Protein AF-A0A522HD52-F1 (afdb_monomer_lite)

Foldseek 3Di:
DVVVVVVVVVVVVVCVVPVCVLVVQVVADQSDLVQLQVLLPDPPDPVLVVVCVAPNCCLVPVQPQDPPQAAPDPVRNVLLVVLVVVLVVLCVVVVVVVVVLVVVCVVPVCNCPPPPPPVVVVVVSVVVNQQSDQHSNSHGNVRSVVSCCCRRVVSSVVSSVVVVVVVCVVVVNDPDPPDPPPDPVVVVVVVVVVVVVVVD

Sequence (200 aa):
MKIWLARLCSLFLLVSWVAPIPVYAQTATGSSLGEIGAAAKRPDDKSREALVAVFGQVVNDPLSGGGAGGGDTLLAAIFQRTNVALMSIAGVIVGWGVFRRVASTAGSGSVFDAQNSSLWMPLRSVWGLASLIPTANGWSIAQLVMLWAASVMGVGTANLTVDAAAAALQNGTPLVMSPVMPQTTALARGVFEADLCMHG

Structure (mmCIF, N/CA/C/O backbone):
data_AF-A0A522HD52-F1
#
_entry.id   AF-A0A522HD52-F1
#
loop_
_atom_site.group_PDB
_atom_site.id
_atom_site.type_symbol
_atom_site.label_atom_id
_atom_site.label_alt_id
_atom_site.label_comp_id
_atom_site.label_asym_id
_atom_site.label_entity_id
_atom_site.label_seq_id
_atom_site.pdbx_PDB_ins_code
_atom_site.Cartn_x
_atom_site.Cartn_y
_atom_site.Cartn_z
_atom_site.occupancy
_atom_site.B_iso_or_equiv
_atom_site.auth_seq_id
_atom_site.auth_comp_id
_atom_site.auth_asym_id
_atom_site.auth_atom_id
_atom_site.pdbx_PDB_model_num
ATOM 1 N N . MET A 1 1 ? 40.640 8.481 9.369 1.00 51.91 1 MET A N 1
ATOM 2 C CA . MET A 1 1 ? 39.997 7.974 10.608 1.00 51.91 1 MET A CA 1
ATOM 3 C C . MET A 1 1 ? 38.652 8.632 10.942 1.00 51.91 1 MET A C 1
ATOM 5 O O . MET A 1 1 ? 37.699 7.903 11.170 1.00 51.91 1 MET A O 1
ATOM 9 N N . LYS A 1 2 ? 38.517 9.969 10.919 1.00 54.78 2 LYS A N 1
ATOM 10 C CA . LYS A 1 2 ? 37.276 10.683 11.313 1.00 54.78 2 LYS A CA 1
ATOM 11 C C . LYS A 1 2 ? 36.008 10.305 10.513 1.00 54.78 2 LYS A C 1
ATOM 13 O O . LYS A 1 2 ? 34.936 10.199 11.090 1.00 54.78 2 LYS A O 1
ATOM 18 N N . ILE A 1 3 ? 36.135 10.029 9.210 1.00 64.50 3 ILE A N 1
ATOM 19 C CA . ILE A 1 3 ? 35.003 9.652 8.333 1.00 64.50 3 ILE A CA 1
ATOM 20 C C . ILE A 1 3 ? 34.476 8.240 8.640 1.00 64.50 3 ILE A C 1
ATOM 22 O O . ILE A 1 3 ? 33.270 8.010 8.603 1.00 64.50 3 ILE A O 1
ATOM 26 N N . TRP A 1 4 ? 35.367 7.306 8.985 1.00 59.84 4 TRP A N 1
ATOM 27 C CA . TRP A 1 4 ? 34.983 5.951 9.391 1.00 59.84 4 TRP A CA 1
ATOM 28 C C . TRP A 1 4 ? 34.251 5.961 10.733 1.00 59.84 4 TRP A C 1
ATOM 30 O O . TRP A 1 4 ? 33.223 5.307 10.865 1.00 59.84 4 TRP A O 1
ATOM 40 N N . LEU A 1 5 ? 34.713 6.782 11.680 1.00 69.88 5 LEU A N 1
ATOM 41 C CA . LEU A 1 5 ? 34.061 6.954 12.978 1.00 69.88 5 LEU A CA 1
ATOM 42 C C . LEU A 1 5 ? 32.655 7.569 12.839 1.00 69.88 5 LEU A C 1
ATOM 44 O O . LEU A 1 5 ? 31.711 7.098 13.464 1.00 69.88 5 LEU A O 1
ATOM 48 N N . ALA A 1 6 ? 32.493 8.574 11.970 1.00 69.19 6 ALA A N 1
ATOM 49 C CA . ALA A 1 6 ? 31.200 9.213 11.715 1.00 69.19 6 ALA A CA 1
ATOM 50 C C . ALA A 1 6 ? 30.198 8.273 11.020 1.00 69.19 6 ALA A C 1
ATOM 52 O O . ALA A 1 6 ? 29.020 8.262 11.370 1.00 69.19 6 ALA A O 1
ATOM 53 N N . ARG A 1 7 ? 30.658 7.445 10.070 1.00 69.06 7 ARG A N 1
ATOM 54 C CA . ARG A 1 7 ? 29.814 6.438 9.405 1.00 69.06 7 ARG A CA 1
ATOM 55 C C . ARG A 1 7 ? 29.388 5.321 10.352 1.00 69.06 7 ARG A C 1
ATOM 57 O O . ARG A 1 7 ? 28.235 4.910 10.299 1.00 69.06 7 ARG A O 1
ATOM 64 N N . LEU A 1 8 ? 30.282 4.883 11.237 1.00 73.56 8 LEU A N 1
ATOM 65 C CA . LEU A 1 8 ? 29.983 3.865 12.243 1.00 73.56 8 LEU A CA 1
ATOM 66 C C . LEU A 1 8 ? 28.999 4.395 13.297 1.00 73.56 8 LEU A C 1
ATOM 68 O O . LEU A 1 8 ? 28.058 3.698 13.653 1.00 73.56 8 LEU A O 1
ATOM 72 N N . CYS A 1 9 ? 29.151 5.658 13.708 1.00 68.38 9 CYS A N 1
ATOM 73 C CA . CYS A 1 9 ? 28.235 6.336 14.627 1.00 68.38 9 CYS A CA 1
ATOM 74 C C . CYS A 1 9 ? 26.849 6.585 13.998 1.00 68.38 9 CYS A C 1
ATOM 76 O O . CYS A 1 9 ? 25.832 6.340 14.636 1.00 68.38 9 CYS A O 1
ATOM 78 N N . SER A 1 10 ? 26.782 6.983 12.721 1.00 70.81 10 SER A N 1
ATOM 79 C CA . SER A 1 10 ? 25.509 7.143 11.998 1.00 70.81 10 SER A CA 1
ATOM 80 C C . SER A 1 10 ? 24.778 5.814 11.785 1.00 70.81 10 SER A C 1
ATOM 82 O O . SER A 1 10 ? 23.552 5.786 11.857 1.00 70.81 10 SER A O 1
ATOM 84 N N . LEU A 1 11 ? 25.509 4.718 11.556 1.00 71.56 11 LEU A N 1
ATOM 85 C CA . LEU A 1 11 ? 24.950 3.364 11.518 1.00 71.56 11 LEU A CA 1
ATOM 86 C C . LEU A 1 11 ? 24.433 2.936 12.892 1.00 71.56 11 LEU A C 1
ATOM 88 O O . LEU A 1 11 ? 23.336 2.397 12.980 1.00 71.56 11 LEU A O 1
ATOM 92 N N . PHE A 1 12 ? 25.175 3.225 13.962 1.00 68.44 12 PHE A N 1
ATOM 93 C CA . PHE A 1 12 ? 24.754 2.911 15.327 1.00 68.44 12 PHE A CA 1
ATOM 94 C C . PHE A 1 12 ? 23.506 3.696 15.746 1.00 68.44 12 PHE A C 1
ATOM 96 O O . PHE A 1 12 ? 22.609 3.123 16.353 1.00 68.44 12 PHE A O 1
ATOM 103 N N . LEU A 1 13 ? 23.407 4.973 15.361 1.00 71.44 13 LEU A N 1
ATOM 104 C CA . LEU A 1 13 ? 22.227 5.808 15.601 1.00 71.44 13 LEU A CA 1
ATOM 105 C C . LEU A 1 13 ? 21.009 5.344 14.791 1.00 71.44 13 LEU A C 1
ATOM 107 O O . LEU A 1 13 ? 19.898 5.346 15.309 1.00 71.44 13 LEU A O 1
ATOM 111 N N . LEU A 1 14 ? 21.198 4.896 13.546 1.00 66.94 14 LEU A N 1
ATOM 112 C CA . LEU A 1 14 ? 20.115 4.305 12.751 1.00 66.94 14 LEU A CA 1
ATOM 113 C C . LEU A 1 14 ? 19.647 2.964 13.333 1.00 66.94 14 LEU A C 1
ATOM 115 O O . LEU A 1 14 ? 18.448 2.721 13.426 1.00 66.94 14 LEU A O 1
ATOM 119 N N . VAL A 1 15 ? 20.571 2.109 13.777 1.00 66.31 15 VAL A N 1
ATOM 120 C CA . VAL A 1 15 ? 20.241 0.821 14.408 1.00 66.31 15 VAL A CA 1
ATOM 121 C C . VAL A 1 15 ? 19.572 1.027 15.771 1.00 66.31 15 VAL A C 1
ATOM 123 O O . VAL A 1 15 ? 18.603 0.333 16.072 1.00 66.31 15 VAL A O 1
ATOM 126 N N . SER A 1 16 ? 20.005 2.014 16.565 1.00 63.34 16 SER A N 1
ATOM 127 C CA . SER A 1 16 ? 19.376 2.332 17.854 1.00 63.34 16 SER A CA 1
ATOM 128 C C . SER A 1 16 ? 18.002 2.988 17.709 1.00 63.34 16 SER A C 1
ATOM 130 O O . SER A 1 16 ? 17.215 2.931 18.646 1.00 63.34 16 SER A O 1
ATOM 132 N N . TRP A 1 17 ? 17.698 3.601 16.560 1.00 56.03 17 TRP A N 1
ATOM 133 C CA . TRP A 1 17 ? 16.361 4.110 16.237 1.00 56.03 17 TRP A CA 1
ATOM 134 C C . TRP A 1 17 ? 15.414 3.027 15.717 1.00 56.03 17 TRP A C 1
ATOM 136 O O . TRP A 1 17 ? 14.218 3.103 15.974 1.00 56.03 17 TRP A O 1
ATOM 146 N N . VAL A 1 18 ? 15.923 2.011 15.011 1.00 59.75 18 VAL A N 1
ATOM 147 C CA . VAL A 1 18 ? 15.089 0.954 14.409 1.00 59.75 18 VAL A CA 1
ATOM 148 C C . VAL A 1 18 ? 14.827 -0.214 15.370 1.00 59.75 18 VAL A C 1
ATOM 150 O O . VAL A 1 18 ? 13.731 -0.771 15.368 1.00 59.75 18 VAL A O 1
ATOM 153 N N . ALA A 1 19 ? 15.784 -0.562 16.235 1.00 58.69 19 ALA A N 1
ATOM 154 C CA . ALA A 1 19 ? 15.651 -1.670 17.185 1.00 58.69 19 ALA A CA 1
ATOM 155 C C . ALA A 1 19 ? 14.534 -1.529 18.249 1.00 58.69 19 ALA A C 1
ATOM 157 O O . ALA A 1 19 ? 13.952 -2.555 18.602 1.00 58.69 19 ALA A O 1
ATOM 158 N N . PRO A 1 20 ? 14.187 -0.332 18.772 1.00 56.59 20 PRO A N 1
ATOM 159 C CA . PRO A 1 20 ? 13.158 -0.218 19.805 1.00 56.59 20 PRO A CA 1
ATOM 160 C C . PRO A 1 20 ? 11.728 -0.077 19.255 1.00 56.59 20 PRO A C 1
ATOM 162 O O . PRO A 1 20 ? 10.777 -0.206 20.022 1.00 56.59 20 PRO A O 1
ATOM 165 N N . ILE A 1 21 ? 11.541 0.135 17.945 1.00 59.00 21 ILE A N 1
ATOM 166 C CA . ILE A 1 21 ? 10.212 0.265 17.317 1.00 59.00 21 ILE A CA 1
ATOM 167 C C . ILE A 1 21 ? 9.283 -0.926 17.637 1.00 59.00 21 ILE A C 1
ATOM 169 O O . ILE A 1 21 ? 8.142 -0.681 18.030 1.00 59.00 21 ILE A O 1
ATOM 173 N N . PRO A 1 22 ? 9.717 -2.202 17.541 1.00 57.16 22 PRO A N 1
ATOM 174 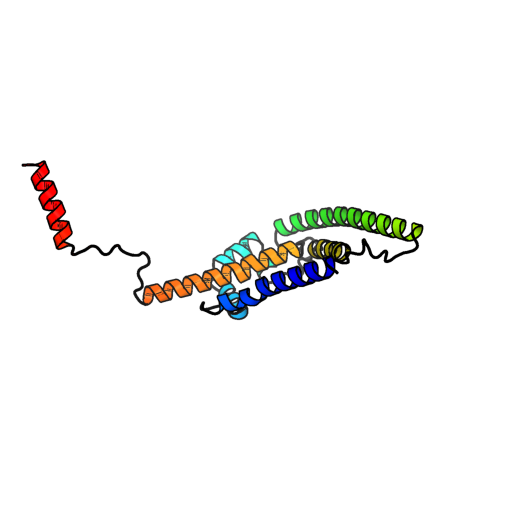C CA . PRO A 1 22 ? 8.842 -3.326 17.876 1.00 57.16 22 PRO A CA 1
ATOM 175 C C . PRO A 1 22 ? 8.597 -3.495 19.384 1.00 57.16 22 PRO A C 1
ATOM 177 O O . PRO A 1 22 ? 7.586 -4.078 19.759 1.00 57.16 22 PRO A O 1
ATOM 180 N N . VAL A 1 23 ? 9.479 -2.991 20.255 1.00 55.44 23 VAL A N 1
ATOM 181 C CA . VAL A 1 23 ? 9.364 -3.161 21.718 1.00 55.44 23 VAL A CA 1
ATOM 182 C C . VAL A 1 23 ? 8.298 -2.232 22.308 1.00 55.44 23 VAL A C 1
ATOM 184 O O . VAL A 1 23 ? 7.558 -2.636 23.201 1.00 55.44 23 VAL A O 1
ATOM 187 N N . TYR A 1 24 ? 8.134 -1.020 21.770 1.00 55.62 24 TYR A N 1
ATOM 188 C CA . TYR A 1 24 ? 7.062 -0.110 22.199 1.00 55.62 24 TYR A CA 1
ATOM 189 C C . TYR A 1 24 ? 5.658 -0.531 21.722 1.00 55.62 24 TYR A C 1
ATOM 191 O O . TYR A 1 24 ? 4.669 -0.033 22.252 1.00 55.62 24 TYR A O 1
ATOM 199 N N . ALA A 1 25 ? 5.551 -1.447 20.753 1.00 54.78 25 ALA A N 1
ATOM 200 C CA . ALA A 1 25 ? 4.272 -1.920 20.213 1.00 54.78 25 ALA A CA 1
ATOM 201 C C . ALA A 1 25 ? 3.652 -3.095 21.000 1.00 54.78 25 ALA A C 1
ATOM 203 O O . ALA A 1 25 ? 2.481 -3.416 20.806 1.00 54.78 25 ALA A O 1
ATOM 204 N N . GLN A 1 26 ? 4.414 -3.749 21.884 1.00 53.91 26 GLN A N 1
ATOM 205 C CA . GLN A 1 26 ? 4.021 -5.010 22.537 1.00 53.91 26 GLN A CA 1
ATOM 206 C C . GLN A 1 26 ? 2.980 -4.863 23.656 1.00 53.91 26 GLN A C 1
ATOM 208 O O . GLN A 1 26 ? 2.481 -5.867 24.158 1.00 53.91 26 GLN A O 1
ATOM 213 N N . THR A 1 27 ? 2.631 -3.641 24.057 1.00 52.56 27 THR A N 1
ATOM 214 C CA . THR A 1 27 ? 1.643 -3.396 25.120 1.00 52.56 27 THR A CA 1
ATOM 215 C C . THR A 1 27 ? 0.206 -3.263 24.611 1.00 52.56 27 THR A C 1
ATOM 217 O O . THR A 1 27 ? -0.712 -3.225 25.428 1.00 52.56 27 THR A O 1
ATOM 220 N N . ALA A 1 28 ? -0.016 -3.228 23.292 1.00 56.34 28 ALA A N 1
ATOM 221 C CA . ALA A 1 28 ? -1.349 -3.162 22.697 1.00 56.34 28 ALA A CA 1
ATOM 222 C C . ALA A 1 28 ? -1.833 -4.549 22.235 1.00 56.34 28 ALA A C 1
ATOM 224 O O . ALA A 1 28 ? -1.102 -5.305 21.590 1.00 56.34 28 ALA A O 1
ATOM 225 N N . THR A 1 29 ? -3.084 -4.882 22.557 1.00 54.12 29 THR A N 1
ATOM 226 C CA . THR A 1 29 ? -3.792 -6.063 22.043 1.00 54.12 29 THR A CA 1
ATOM 227 C C . THR A 1 29 ? -3.851 -5.993 20.508 1.00 54.12 29 THR A C 1
ATOM 229 O O . THR A 1 29 ? -4.241 -4.961 19.967 1.00 54.12 29 THR A O 1
ATOM 232 N N . GLY A 1 30 ? -3.454 -7.060 19.801 1.00 56.69 30 GLY A N 1
ATOM 233 C CA . GLY A 1 30 ? -3.412 -7.083 18.328 1.00 56.69 30 GLY A CA 1
ATOM 234 C C . GLY A 1 30 ? -2.093 -6.605 17.698 1.00 56.69 30 GLY A C 1
ATOM 235 O O . GLY A 1 30 ? -2.091 -6.011 16.623 1.00 56.69 30 GLY A O 1
ATOM 236 N N . SER A 1 31 ? -0.959 -6.837 18.364 1.00 63.56 31 SER A N 1
ATOM 237 C CA . SER A 1 31 ? 0.371 -6.382 17.926 1.00 63.56 31 SER A CA 1
ATOM 238 C C . SER A 1 31 ? 1.079 -7.324 16.941 1.00 63.56 31 SER A C 1
ATOM 240 O O . SER A 1 31 ? 2.141 -6.977 16.417 1.00 63.56 31 SER A O 1
ATOM 242 N N . SER A 1 32 ? 0.515 -8.502 16.644 1.00 73.94 32 SER A N 1
ATOM 243 C CA . SER A 1 32 ? 1.088 -9.410 15.648 1.00 73.94 32 SER A CA 1
ATOM 244 C C . SER A 1 32 ? 0.560 -9.121 14.236 1.00 73.94 32 SER A C 1
ATOM 246 O O . SER A 1 32 ? -0.627 -8.884 14.017 1.00 73.94 32 SER A O 1
ATOM 248 N N . LEU A 1 33 ? 1.445 -9.197 13.234 1.00 74.31 33 LEU A N 1
ATOM 249 C CA . LEU A 1 33 ? 1.080 -9.030 11.816 1.00 74.31 33 LEU A CA 1
ATOM 250 C C . LEU A 1 33 ? -0.026 -10.008 11.371 1.00 74.31 33 LEU A C 1
ATOM 252 O O . LEU A 1 33 ? -0.821 -9.682 10.491 1.00 74.31 33 LEU A O 1
ATOM 256 N N . GLY A 1 34 ? -0.082 -11.195 11.985 1.00 80.38 34 GLY A N 1
ATOM 257 C CA . GLY A 1 34 ? -1.108 -12.203 11.717 1.00 80.38 34 GLY A CA 1
ATOM 258 C C . GLY A 1 34 ? -2.489 -11.804 12.236 1.00 80.38 34 GLY A C 1
ATOM 259 O O . GLY A 1 34 ? -3.470 -11.947 11.510 1.00 80.38 34 GLY A O 1
ATOM 260 N N . GLU A 1 35 ? -2.572 -11.250 13.446 1.00 81.38 35 GLU A N 1
ATOM 261 C CA . GLU A 1 35 ? -3.832 -10.763 14.024 1.00 81.38 35 GLU A CA 1
ATOM 262 C C . GLU A 1 35 ? -4.354 -9.532 13.287 1.00 81.38 35 GLU A C 1
ATOM 264 O O . GLU A 1 35 ? -5.541 -9.476 12.982 1.00 81.38 35 GLU A O 1
ATOM 269 N N . ILE A 1 36 ? -3.473 -8.590 12.929 1.00 81.81 36 ILE A N 1
ATOM 270 C CA . ILE A 1 36 ? -3.834 -7.415 12.119 1.00 81.81 36 ILE A CA 1
ATOM 271 C C . ILE A 1 36 ? -4.394 -7.871 10.768 1.00 81.81 36 ILE A C 1
ATOM 273 O O . ILE A 1 36 ? -5.458 -7.425 10.341 1.00 81.81 36 ILE A O 1
ATOM 277 N N . GLY A 1 37 ? -3.710 -8.810 10.107 1.00 83.94 37 GLY A N 1
ATOM 278 C CA . GLY A 1 37 ? -4.156 -9.348 8.826 1.00 83.94 37 GLY A CA 1
ATOM 279 C C . GLY A 1 37 ? -5.476 -10.117 8.909 1.00 83.94 37 GLY A C 1
ATOM 280 O O . GLY A 1 37 ? -6.293 -10.019 7.994 1.00 83.94 37 GLY A O 1
ATOM 281 N N . ALA A 1 38 ? -5.706 -10.854 9.997 1.00 84.12 38 ALA A N 1
ATOM 282 C CA . ALA A 1 38 ? -6.964 -11.553 10.240 1.00 84.12 38 ALA A CA 1
ATOM 283 C C . ALA A 1 38 ? -8.107 -10.575 10.553 1.00 84.12 38 ALA A C 1
ATOM 285 O O . ALA A 1 38 ? -9.203 -10.721 10.014 1.00 84.12 38 ALA A O 1
ATOM 286 N N . ALA A 1 39 ? -7.841 -9.548 11.363 1.00 83.81 39 ALA A N 1
ATOM 287 C CA . ALA A 1 39 ? -8.800 -8.502 11.698 1.00 83.81 39 ALA A CA 1
ATOM 288 C C . ALA A 1 39 ? -9.207 -7.668 10.481 1.00 83.81 39 ALA A C 1
ATOM 290 O O . ALA A 1 39 ? -10.340 -7.209 10.432 1.00 83.81 39 ALA A O 1
ATOM 291 N N . ALA A 1 40 ? -8.315 -7.503 9.499 1.00 83.44 40 ALA A N 1
ATOM 292 C CA . ALA A 1 40 ? -8.611 -6.811 8.247 1.00 83.44 40 ALA A CA 1
ATOM 293 C C . ALA A 1 40 ? -9.466 -7.631 7.269 1.00 83.44 40 ALA A C 1
ATOM 295 O O . ALA A 1 40 ? -10.033 -7.067 6.340 1.00 83.44 40 ALA A O 1
ATOM 296 N N . LYS A 1 41 ? -9.493 -8.965 7.392 1.00 83.69 41 LYS A N 1
ATOM 297 C CA . LYS A 1 41 ? -10.147 -9.877 6.436 1.00 83.69 41 LYS A CA 1
ATOM 298 C C . LYS A 1 41 ? -11.447 -10.471 6.983 1.00 83.69 41 LYS A C 1
ATOM 300 O O . LYS A 1 41 ? -11.834 -11.560 6.554 1.00 83.69 41 LYS A O 1
ATOM 305 N N . ARG A 1 42 ? -12.124 -9.805 7.924 1.00 84.75 42 ARG A N 1
ATOM 306 C CA . ARG A 1 42 ? -13.388 -10.331 8.453 1.00 84.75 42 ARG A CA 1
ATOM 307 C C . ARG A 1 42 ? -14.459 -10.259 7.353 1.00 84.75 42 ARG A C 1
ATOM 309 O O . ARG A 1 42 ? -14.472 -9.306 6.574 1.00 84.75 42 ARG A O 1
ATOM 316 N N . PRO A 1 43 ? -15.342 -11.265 7.243 1.00 79.88 43 PRO A N 1
ATOM 317 C CA . PRO A 1 43 ? -16.309 -11.352 6.145 1.00 79.88 43 PRO A CA 1
ATOM 318 C C . PRO A 1 43 ? -17.315 -10.190 6.120 1.00 79.88 43 PRO A C 1
ATOM 320 O O . PRO A 1 43 ? -17.803 -9.842 5.049 1.00 79.88 43 PRO A O 1
ATOM 323 N N . ASP A 1 44 ? -17.564 -9.551 7.265 1.00 83.69 44 ASP A N 1
ATOM 324 C CA . ASP A 1 44 ? -18.519 -8.446 7.405 1.00 83.69 44 ASP A CA 1
ATOM 325 C C . ASP A 1 44 ? -17.864 -7.047 7.348 1.00 83.69 44 ASP A C 1
ATOM 327 O O . ASP A 1 44 ? -18.525 -6.035 7.601 1.00 83.69 44 ASP A O 1
ATOM 331 N N . ASP A 1 45 ? -16.571 -6.955 7.005 1.00 84.50 45 ASP A N 1
ATOM 332 C CA . ASP A 1 45 ? -15.843 -5.681 6.958 1.00 84.50 45 ASP A CA 1
ATOM 333 C C . ASP A 1 45 ? -16.290 -4.787 5.792 1.00 84.50 45 ASP A C 1
ATOM 335 O O . ASP A 1 45 ? -15.799 -4.880 4.660 1.00 84.50 45 ASP A O 1
ATOM 339 N N . LYS A 1 46 ? -17.164 -3.820 6.095 1.00 87.75 46 LYS A N 1
ATOM 340 C CA . LYS A 1 46 ? -17.641 -2.809 5.133 1.00 87.75 46 LYS A CA 1
ATOM 341 C C . LYS A 1 46 ? -16.524 -1.953 4.548 1.00 87.75 46 LYS A C 1
ATOM 343 O O . LYS A 1 46 ? -16.573 -1.596 3.373 1.00 87.75 46 LYS A O 1
ATOM 348 N N . SER A 1 47 ? -15.480 -1.687 5.330 1.00 87.12 47 SER A N 1
ATOM 349 C CA . SER A 1 47 ? -14.277 -0.993 4.862 1.00 87.12 47 SER A CA 1
ATOM 350 C C . SER A 1 47 ? -13.598 -1.748 3.715 1.00 87.12 47 SER A C 1
ATOM 352 O O . SER A 1 47 ? -13.120 -1.135 2.763 1.00 87.12 47 SER A O 1
ATOM 354 N N . ARG A 1 48 ? -13.589 -3.086 3.763 1.00 83.50 48 ARG A N 1
ATOM 355 C CA . ARG A 1 48 ? -12.971 -3.928 2.733 1.00 83.50 48 ARG A CA 1
ATOM 356 C C . ARG A 1 48 ? -13.873 -4.096 1.516 1.00 83.50 48 ARG A C 1
ATOM 358 O O . ARG A 1 48 ? -13.376 -4.052 0.395 1.00 83.50 48 ARG A O 1
ATOM 365 N N . GLU A 1 49 ? -15.183 -4.196 1.727 1.00 87.25 49 GLU A N 1
ATOM 366 C CA . GLU A 1 49 ? -16.188 -4.175 0.656 1.00 87.25 49 GLU A CA 1
ATOM 367 C C . GLU A 1 49 ? -16.105 -2.874 -0.165 1.00 87.25 49 GLU A C 1
ATOM 369 O O . GLU A 1 49 ? -16.035 -2.917 -1.394 1.00 87.25 49 GLU A O 1
ATOM 374 N N . ALA A 1 50 ? -15.994 -1.720 0.502 1.00 87.19 50 ALA A N 1
ATOM 375 C CA . ALA A 1 50 ? -15.823 -0.427 -0.158 1.00 87.19 50 ALA A CA 1
ATOM 376 C C . ALA A 1 50 ? -14.513 -0.343 -0.965 1.00 87.19 50 ALA A C 1
ATOM 378 O O . ALA A 1 50 ? -14.500 0.176 -2.082 1.00 87.19 50 ALA A O 1
ATOM 379 N N . LEU A 1 51 ? -13.411 -0.889 -0.438 1.00 85.44 51 LEU A N 1
ATOM 380 C CA . LEU A 1 51 ? -12.137 -0.938 -1.160 1.00 85.44 51 LEU A CA 1
ATOM 381 C C . LEU A 1 51 ? -12.212 -1.833 -2.402 1.00 85.44 51 LEU A C 1
ATOM 383 O O . LEU A 1 51 ? -11.676 -1.459 -3.444 1.00 85.44 51 LEU A O 1
ATOM 387 N N . VAL A 1 52 ? -12.902 -2.973 -2.326 1.00 85.12 52 VAL A N 1
ATOM 388 C CA . VAL A 1 52 ? -13.135 -3.848 -3.487 1.00 85.12 52 VAL A CA 1
ATOM 389 C C . VAL A 1 52 ? -14.036 -3.163 -4.519 1.00 85.12 52 VAL A C 1
ATOM 391 O O . VAL A 1 52 ? -13.782 -3.294 -5.713 1.00 85.12 52 VAL A O 1
ATOM 394 N N . ALA A 1 53 ? -15.027 -2.375 -4.094 1.00 84.25 53 ALA A N 1
ATOM 395 C CA . ALA A 1 53 ? -15.888 -1.624 -5.009 1.00 84.25 53 ALA A CA 1
ATOM 396 C C . ALA A 1 53 ? -15.122 -0.559 -5.819 1.00 84.25 53 ALA A C 1
ATOM 398 O O . ALA A 1 53 ? -15.421 -0.344 -6.992 1.00 84.25 53 ALA A O 1
ATOM 399 N N . VAL A 1 54 ? -14.126 0.099 -5.214 1.00 84.69 54 VAL A N 1
ATOM 400 C CA . VAL A 1 54 ? -13.345 1.162 -5.873 1.00 84.69 54 VAL A CA 1
ATOM 401 C C . VAL A 1 54 ? -12.157 0.607 -6.661 1.00 84.69 54 VAL A C 1
ATOM 403 O O . VAL A 1 54 ? -11.904 1.034 -7.788 1.00 84.69 54 VAL A O 1
ATOM 406 N N . PHE A 1 55 ? -11.406 -0.327 -6.076 1.00 83.31 55 PHE A N 1
ATOM 407 C CA . PHE A 1 55 ? -10.131 -0.796 -6.628 1.00 83.31 55 PHE A CA 1
ATOM 408 C C . PHE A 1 55 ? -10.228 -2.148 -7.346 1.00 83.31 55 PHE A C 1
ATOM 410 O O . PHE A 1 55 ? -9.350 -2.470 -8.148 1.00 83.31 55 PHE A O 1
ATOM 417 N N . GLY A 1 56 ? -11.310 -2.902 -7.141 1.00 80.75 56 GLY A N 1
ATOM 418 C CA . GLY A 1 56 ? -11.536 -4.219 -7.738 1.00 80.75 56 GLY A CA 1
ATOM 419 C C . GLY A 1 56 ? -10.871 -5.359 -6.966 1.00 80.75 56 GLY A C 1
ATOM 420 O O . GLY A 1 56 ? -10.454 -5.207 -5.814 1.00 80.75 56 GLY A O 1
ATOM 421 N N . GLN A 1 57 ? -10.736 -6.521 -7.614 1.00 80.06 57 GLN A N 1
ATOM 422 C CA . GLN A 1 57 ? -10.209 -7.737 -6.977 1.00 80.06 57 GLN A CA 1
ATOM 423 C C . GLN A 1 57 ? -8.726 -7.669 -6.605 1.00 80.06 57 GLN A C 1
ATOM 425 O O . GLN A 1 57 ? -8.254 -8.503 -5.838 1.00 80.06 57 GLN A O 1
ATOM 430 N N . VAL A 1 58 ? -8.001 -6.634 -7.037 1.00 78.88 58 VAL A N 1
ATOM 431 C CA . VAL A 1 58 ? -6.602 -6.387 -6.649 1.00 78.88 58 VAL A CA 1
ATOM 432 C C . VAL A 1 58 ? -6.408 -6.281 -5.122 1.00 78.88 58 VAL A C 1
ATOM 434 O O . VAL A 1 58 ? -5.316 -6.532 -4.618 1.00 78.88 58 VAL A O 1
ATOM 437 N N . VAL A 1 59 ? -7.472 -5.958 -4.372 1.00 75.62 59 VAL A N 1
ATOM 438 C CA . VAL A 1 59 ? -7.490 -5.915 -2.895 1.00 75.62 59 VAL A CA 1
ATOM 439 C C . VAL A 1 59 ? -7.513 -7.317 -2.263 1.00 75.62 59 VAL A C 1
ATOM 441 O O . VAL A 1 59 ? -7.055 -7.505 -1.132 1.00 75.62 59 VAL A O 1
ATOM 444 N N . ASN A 1 60 ? -8.061 -8.310 -2.965 1.00 77.56 60 ASN A N 1
ATOM 445 C CA . ASN A 1 60 ? -8.105 -9.703 -2.520 1.00 77.56 60 ASN A CA 1
ATOM 446 C C . ASN A 1 60 ? -6.904 -10.483 -3.045 1.00 77.56 60 ASN A C 1
ATOM 448 O O . ASN A 1 60 ? -6.191 -11.099 -2.254 1.00 77.56 60 ASN A O 1
ATOM 452 N N . ASP A 1 61 ? -6.650 -10.372 -4.348 1.00 77.44 61 ASP A N 1
ATOM 453 C CA . ASP A 1 61 ? -5.639 -11.141 -5.058 1.00 77.44 61 ASP A CA 1
ATOM 454 C C . ASP A 1 61 ? -4.763 -10.218 -5.918 1.00 77.44 61 ASP A C 1
ATOM 456 O O . ASP A 1 61 ? -4.994 -10.066 -7.123 1.00 77.44 61 ASP A O 1
ATOM 460 N N . PRO A 1 62 ? -3.712 -9.617 -5.329 1.00 68.50 62 PRO A N 1
ATOM 461 C CA . PRO A 1 62 ? -2.894 -8.595 -5.988 1.00 68.50 62 PRO A CA 1
ATOM 462 C C . PRO A 1 62 ? -2.109 -9.109 -7.208 1.00 68.50 62 PRO A C 1
ATOM 464 O O . PRO A 1 62 ? -1.687 -8.308 -8.043 1.00 68.50 62 PRO A O 1
ATOM 467 N N . LEU A 1 63 ? -1.919 -10.430 -7.329 1.00 67.56 63 LEU A N 1
ATOM 468 C CA . LEU A 1 63 ? -1.235 -11.089 -8.451 1.00 67.56 63 LEU A CA 1
ATOM 469 C C . LEU A 1 63 ? -2.150 -11.970 -9.315 1.00 67.56 63 LEU A C 1
ATOM 471 O O . LEU A 1 63 ? -1.650 -12.583 -10.259 1.00 67.56 63 LEU A O 1
ATOM 475 N N . SER A 1 64 ? -3.456 -12.057 -9.027 1.00 65.88 64 SER A N 1
ATOM 476 C CA . SER A 1 64 ? -4.373 -12.757 -9.938 1.00 65.88 64 SER A CA 1
ATOM 477 C C . SER A 1 64 ? -4.316 -12.051 -11.288 1.00 65.88 64 SER A C 1
ATOM 479 O O . SER A 1 64 ? -4.489 -10.846 -11.341 1.00 65.88 64 SER A O 1
ATOM 481 N N . GLY A 1 65 ? -3.923 -12.736 -12.359 1.00 56.56 65 GLY A N 1
ATOM 482 C CA . GLY A 1 65 ? -3.667 -12.070 -13.633 1.00 56.56 65 GLY A CA 1
ATOM 483 C C . GLY A 1 65 ? -4.960 -11.537 -14.239 1.00 56.56 65 GLY A C 1
ATOM 484 O O . GLY A 1 65 ? -5.722 -12.313 -14.810 1.00 56.56 65 GLY A O 1
ATOM 485 N N . GLY A 1 66 ? -5.188 -10.225 -14.167 1.00 54.62 66 GLY A N 1
ATOM 486 C CA . GLY A 1 66 ? -6.127 -9.554 -15.055 1.00 54.62 66 GLY A CA 1
ATOM 487 C C . GLY A 1 66 ? -5.720 -9.843 -16.499 1.00 54.62 66 GLY A C 1
ATOM 488 O O . GLY A 1 66 ? -4.539 -9.764 -16.842 1.00 54.62 66 GLY A O 1
ATOM 489 N N . GLY A 1 67 ? -6.679 -10.247 -17.334 1.00 54.19 67 GLY A N 1
ATOM 490 C CA . GLY A 1 67 ? -6.424 -10.576 -18.737 1.00 54.19 67 GLY A CA 1
ATOM 491 C C . GLY A 1 67 ? -5.654 -9.475 -19.479 1.00 54.19 67 GLY A C 1
ATOM 492 O O . GLY A 1 67 ? -5.570 -8.331 -19.027 1.00 54.19 67 GLY A O 1
ATOM 493 N N . ALA A 1 68 ? -5.089 -9.829 -20.637 1.00 44.56 68 ALA A N 1
ATOM 494 C CA . ALA A 1 68 ? -4.323 -8.927 -21.497 1.00 44.56 68 ALA A CA 1
ATOM 495 C C . ALA A 1 68 ? -5.106 -7.626 -21.787 1.00 44.56 68 ALA A C 1
ATOM 497 O O . ALA A 1 68 ? -5.947 -7.588 -22.681 1.00 44.56 68 ALA A O 1
ATOM 498 N N . GLY A 1 69 ? -4.861 -6.570 -21.004 1.00 51.72 69 GLY A N 1
ATOM 499 C CA . GLY A 1 69 ? -5.676 -5.351 -21.054 1.00 51.72 69 GLY A CA 1
ATOM 500 C C . GLY A 1 69 ? -5.716 -4.506 -19.777 1.00 51.72 69 GLY A C 1
ATOM 501 O O . GLY A 1 69 ? -6.039 -3.326 -19.880 1.00 51.72 69 GLY A O 1
ATOM 502 N N . GLY A 1 70 ? -5.329 -5.053 -18.621 1.00 53.88 70 GLY A N 1
ATOM 503 C CA . GLY A 1 70 ? -5.186 -4.274 -17.389 1.00 53.88 70 GLY A CA 1
ATOM 504 C C . GLY A 1 70 ? -6.434 -4.269 -16.522 1.00 53.88 70 GLY A C 1
ATOM 505 O O . GLY A 1 70 ? -7.213 -3.327 -16.576 1.00 53.88 70 GLY A O 1
ATOM 506 N N . GLY A 1 71 ? -6.533 -5.300 -15.680 1.00 60.97 71 GLY A N 1
ATOM 507 C CA . GLY A 1 71 ? -7.336 -5.351 -14.455 1.00 60.97 71 GLY A CA 1
ATOM 508 C C . GLY A 1 71 ? -8.861 -5.245 -14.592 1.00 60.97 71 GLY A C 1
ATOM 509 O O . GLY A 1 71 ? -9.411 -4.792 -15.588 1.00 60.97 71 GLY A O 1
ATOM 510 N N . ASP A 1 72 ? -9.557 -5.633 -13.524 1.00 66.56 72 ASP A N 1
ATOM 511 C CA . ASP A 1 72 ? -11.027 -5.634 -13.436 1.00 66.56 72 ASP A CA 1
ATOM 512 C C . ASP A 1 72 ? -11.660 -4.225 -13.396 1.00 66.56 72 ASP A C 1
ATOM 514 O O . ASP A 1 72 ? -12.882 -4.092 -13.341 1.00 66.56 72 ASP A O 1
ATOM 518 N N . THR A 1 73 ? -10.854 -3.153 -13.384 1.00 77.50 73 THR A N 1
ATOM 519 C CA . THR A 1 73 ? -11.320 -1.769 -13.202 1.00 77.50 73 THR A CA 1
ATOM 520 C C . THR A 1 73 ? -10.707 -0.797 -14.211 1.00 77.50 73 THR A C 1
ATOM 522 O O . THR A 1 73 ? -9.556 -0.929 -14.623 1.00 77.50 73 THR A O 1
ATOM 525 N N . LEU A 1 74 ? -11.449 0.264 -14.558 1.00 82.19 74 LEU A N 1
ATOM 526 C CA . LEU A 1 74 ? -10.953 1.362 -15.407 1.00 82.19 74 LEU A CA 1
ATOM 527 C C . LEU A 1 74 ? -9.679 2.010 -14.838 1.00 82.19 74 LEU A C 1
ATOM 529 O O . LEU A 1 74 ? -8.791 2.425 -15.583 1.00 82.19 74 LEU A O 1
ATOM 533 N N . LEU A 1 75 ? -9.582 2.082 -13.510 1.00 82.88 75 LEU A N 1
ATOM 534 C CA . LEU A 1 75 ? -8.426 2.639 -12.821 1.00 82.88 75 LEU A CA 1
ATOM 535 C C . LEU A 1 75 ? -7.157 1.816 -13.092 1.00 82.88 75 LEU A C 1
ATOM 537 O O . LEU A 1 75 ? -6.100 2.391 -13.350 1.00 82.88 75 LEU A O 1
ATOM 541 N N . ALA A 1 76 ? -7.275 0.485 -13.111 1.00 79.88 76 ALA A N 1
ATOM 542 C CA . ALA A 1 76 ? -6.177 -0.414 -13.450 1.00 79.88 76 ALA A CA 1
ATOM 543 C C . ALA A 1 76 ? -5.680 -0.191 -14.890 1.00 79.88 76 ALA A C 1
ATOM 545 O O . ALA A 1 76 ? -4.473 -0.095 -15.121 1.00 79.88 76 ALA A O 1
ATOM 546 N N . ALA A 1 77 ? -6.599 -0.005 -15.843 1.00 81.06 77 ALA A N 1
ATOM 547 C CA . ALA A 1 77 ? -6.262 0.275 -17.238 1.00 81.06 77 ALA A CA 1
ATOM 548 C C . ALA A 1 77 ? -5.528 1.620 -17.418 1.00 81.06 77 ALA A C 1
ATOM 550 O O . ALA A 1 77 ? -4.574 1.719 -18.197 1.00 81.06 77 ALA A O 1
ATOM 551 N N . ILE A 1 78 ? -5.934 2.663 -16.682 1.00 84.88 78 ILE A N 1
ATOM 552 C CA . ILE A 1 78 ? -5.252 3.968 -16.702 1.00 84.88 78 ILE A CA 1
ATOM 553 C C . ILE A 1 78 ? -3.862 3.849 -16.071 1.00 84.88 78 ILE A C 1
ATOM 555 O O . ILE A 1 78 ? -2.880 4.297 -16.670 1.00 84.88 78 ILE A O 1
ATOM 559 N N . PHE A 1 79 ? -3.748 3.199 -14.908 1.00 85.69 79 PHE A N 1
ATOM 560 C CA . PHE A 1 79 ? -2.454 2.986 -14.266 1.00 85.69 79 PHE A CA 1
ATOM 561 C C . PHE A 1 79 ? -1.506 2.165 -15.124 1.00 85.69 79 PHE A C 1
ATOM 563 O O . PHE A 1 79 ? -0.331 2.513 -15.190 1.00 85.69 79 PHE A O 1
ATOM 570 N N . GLN A 1 80 ? -1.993 1.175 -15.871 1.00 83.50 80 GLN A N 1
ATOM 571 C CA . GLN A 1 80 ? -1.149 0.431 -16.799 1.00 83.50 80 GLN A CA 1
ATOM 572 C C . GLN A 1 80 ? -0.491 1.360 -17.822 1.00 83.50 80 GLN A C 1
ATOM 574 O O . GLN A 1 80 ? 0.723 1.297 -18.027 1.00 83.50 80 GLN A O 1
ATOM 579 N N . ARG A 1 81 ? -1.268 2.251 -18.450 1.00 86.75 81 ARG A N 1
ATOM 580 C CA . ARG A 1 81 ? -0.728 3.182 -19.452 1.00 86.75 81 ARG A CA 1
ATOM 581 C C . ARG A 1 81 ? 0.266 4.160 -18.838 1.00 86.75 81 ARG A C 1
ATOM 583 O O . ARG A 1 81 ? 1.337 4.375 -19.405 1.00 86.75 81 ARG A O 1
ATOM 590 N N . THR A 1 82 ? -0.051 4.711 -17.670 1.00 85.31 82 THR A N 1
ATOM 591 C CA . THR A 1 82 ? 0.838 5.646 -16.974 1.00 85.31 82 THR A CA 1
ATOM 592 C C . THR A 1 82 ? 2.124 4.966 -16.500 1.00 85.31 82 THR A C 1
ATOM 59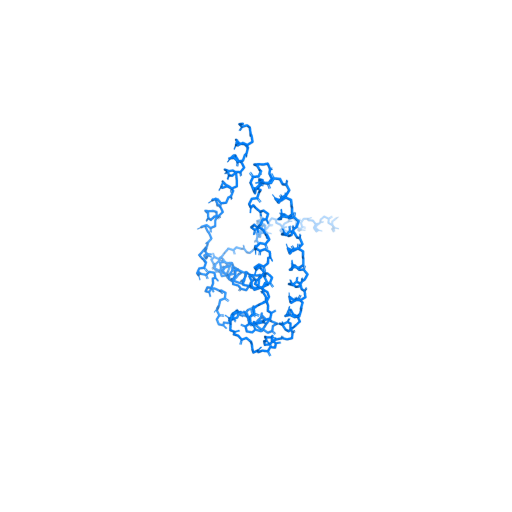4 O O . THR A 1 82 ? 3.203 5.521 -16.679 1.00 85.31 82 THR A O 1
ATOM 597 N N . ASN A 1 83 ? 2.048 3.746 -15.969 1.00 87.56 83 ASN A N 1
ATOM 598 C CA . ASN A 1 83 ? 3.209 2.990 -15.496 1.00 87.56 83 ASN A CA 1
ATOM 599 C C . ASN A 1 83 ? 4.147 2.620 -16.652 1.00 87.56 83 ASN A C 1
ATOM 601 O O . ASN A 1 83 ? 5.359 2.774 -16.528 1.00 87.56 83 ASN A O 1
ATOM 605 N N . VAL A 1 84 ? 3.606 2.223 -17.810 1.00 86.38 84 VAL A N 1
ATOM 606 C CA . VAL A 1 84 ? 4.408 1.969 -19.019 1.00 86.38 84 VAL A CA 1
ATOM 607 C C . VAL A 1 84 ? 5.097 3.247 -19.517 1.00 86.38 84 VAL A C 1
ATOM 609 O O . VAL A 1 84 ? 6.280 3.210 -19.856 1.00 86.38 84 VAL A O 1
ATOM 612 N N . ALA A 1 85 ? 4.401 4.389 -19.515 1.00 89.00 85 ALA A N 1
ATOM 613 C CA . ALA A 1 85 ? 4.993 5.676 -19.885 1.00 89.00 85 ALA A CA 1
ATOM 614 C C . ALA A 1 85 ? 6.096 6.120 -18.907 1.00 89.00 85 ALA A C 1
ATOM 616 O O . ALA A 1 85 ? 7.137 6.625 -19.317 1.00 89.00 85 ALA A O 1
ATOM 617 N N . LEU A 1 86 ? 5.907 5.899 -17.607 1.00 88.56 86 LEU A N 1
ATOM 618 C CA . LEU A 1 86 ? 6.928 6.192 -16.604 1.00 88.56 86 LEU A CA 1
ATOM 619 C C . LEU A 1 86 ? 8.139 5.260 -16.730 1.00 88.56 86 LEU A C 1
ATOM 621 O O . LEU A 1 86 ? 9.275 5.711 -16.587 1.00 88.56 86 LEU A O 1
ATOM 625 N N . MET A 1 87 ? 7.916 3.983 -17.046 1.00 88.94 87 MET A N 1
ATOM 626 C CA . MET A 1 87 ? 8.985 3.007 -17.245 1.00 88.94 87 MET A CA 1
ATOM 627 C C . MET A 1 87 ? 9.878 3.373 -18.435 1.00 88.94 87 MET A C 1
ATOM 629 O O . MET A 1 87 ? 11.099 3.238 -18.347 1.00 88.94 87 MET A O 1
ATOM 633 N N . SER A 1 88 ? 9.303 3.879 -19.531 1.00 89.75 88 SER A N 1
ATOM 634 C CA . SER A 1 88 ? 10.092 4.310 -20.690 1.00 89.75 88 SER A CA 1
ATOM 635 C C . SER A 1 88 ? 10.988 5.507 -20.351 1.00 89.75 88 SER A C 1
ATOM 637 O O . SER A 1 88 ? 12.182 5.484 -20.651 1.00 89.75 88 SER A O 1
ATOM 639 N N . ILE A 1 89 ? 10.461 6.506 -19.636 1.00 91.25 89 ILE A N 1
ATOM 640 C CA . ILE A 1 89 ? 11.232 7.671 -19.172 1.00 91.25 89 ILE A CA 1
ATOM 641 C C . ILE A 1 89 ? 12.334 7.239 -18.194 1.00 91.25 89 ILE A C 1
ATOM 643 O O . ILE A 1 89 ? 13.491 7.646 -18.333 1.00 91.25 89 ILE A O 1
ATOM 647 N N . ALA A 1 90 ? 12.003 6.384 -17.223 1.00 88.31 90 ALA A N 1
ATOM 648 C CA . ALA A 1 90 ? 12.963 5.875 -16.249 1.00 88.31 90 ALA A CA 1
ATOM 649 C C . ALA A 1 90 ? 14.088 5.070 -16.922 1.00 88.31 90 ALA A C 1
ATOM 651 O O . ALA A 1 90 ? 15.258 5.236 -16.569 1.00 88.31 90 ALA A O 1
ATOM 652 N N . GLY A 1 91 ? 13.755 4.263 -17.934 1.00 89.25 91 GLY A N 1
ATOM 653 C CA . GLY A 1 91 ? 14.720 3.523 -18.743 1.00 89.25 91 GLY A CA 1
ATOM 654 C C . GLY A 1 91 ? 15.720 4.437 -19.453 1.00 89.25 91 GLY A C 1
ATOM 655 O O . GLY A 1 91 ? 16.921 4.173 -19.408 1.00 89.25 91 GLY A O 1
ATOM 656 N N . VAL A 1 92 ? 15.262 5.555 -20.027 1.00 92.44 92 VAL A N 1
ATOM 657 C CA . VAL A 1 92 ? 16.145 6.544 -20.673 1.00 92.44 92 VAL A CA 1
ATOM 658 C C . VAL A 1 92 ? 17.082 7.205 -19.658 1.00 92.44 92 VAL A C 1
ATOM 660 O O . VAL A 1 92 ? 18.283 7.306 -19.907 1.00 92.44 92 VAL A O 1
ATOM 663 N N . ILE A 1 93 ? 16.571 7.613 -18.493 1.00 89.56 93 ILE A N 1
ATOM 664 C CA . ILE A 1 93 ? 17.375 8.270 -17.449 1.00 89.56 93 ILE A CA 1
ATOM 665 C C . ILE A 1 93 ? 18.447 7.322 -16.899 1.00 89.56 93 ILE A C 1
ATOM 667 O O . ILE A 1 93 ? 19.610 7.710 -16.763 1.00 89.56 93 ILE A O 1
ATOM 671 N N . VAL A 1 94 ? 18.072 6.079 -16.586 1.00 88.69 94 VAL A N 1
ATOM 672 C CA . VAL A 1 94 ? 19.015 5.080 -16.068 1.00 88.69 94 VAL A CA 1
ATOM 673 C C . VAL A 1 94 ? 20.006 4.665 -17.150 1.00 88.69 94 VAL A C 1
ATOM 675 O O . VAL A 1 94 ? 21.200 4.615 -16.868 1.00 88.69 94 VAL A O 1
ATOM 678 N N . GLY A 1 95 ? 19.554 4.454 -18.389 1.00 88.50 95 GLY A N 1
ATOM 679 C CA . GLY A 1 95 ? 20.421 4.137 -19.525 1.00 88.50 95 GLY A CA 1
ATOM 680 C C . GLY A 1 95 ? 21.469 5.223 -19.780 1.00 88.50 95 GLY A C 1
ATOM 681 O O . GLY A 1 95 ? 22.661 4.925 -19.863 1.00 88.50 95 GLY A O 1
ATOM 682 N N . TRP A 1 96 ? 21.054 6.493 -19.795 1.00 89.94 96 TRP A N 1
ATOM 683 C CA . TRP A 1 96 ? 21.970 7.634 -19.890 1.00 89.94 96 TRP A CA 1
ATOM 684 C C . TRP A 1 96 ? 22.939 7.702 -18.702 1.00 89.94 96 TRP A C 1
ATOM 686 O O . TRP A 1 96 ? 24.139 7.934 -18.873 1.00 89.94 96 TRP A O 1
ATOM 696 N N . GLY A 1 97 ? 22.436 7.451 -17.490 1.00 87.50 97 GLY A N 1
ATOM 697 C CA . GLY A 1 97 ? 23.243 7.379 -16.278 1.00 87.50 97 GLY A CA 1
ATOM 698 C C . GLY A 1 97 ? 24.330 6.306 -16.364 1.00 87.50 97 GLY A C 1
ATOM 699 O O . GLY A 1 97 ? 25.489 6.598 -16.077 1.00 87.50 97 GLY A O 1
ATOM 700 N N . VAL A 1 98 ? 23.987 5.093 -16.802 1.00 85.62 98 VAL A N 1
ATOM 701 C CA . VAL A 1 98 ? 24.932 3.979 -16.978 1.00 85.62 98 VAL A CA 1
ATOM 702 C C . VAL A 1 98 ? 25.962 4.309 -18.054 1.00 85.62 98 VAL A C 1
ATOM 704 O O . VAL A 1 98 ? 27.155 4.158 -17.799 1.00 85.62 98 VAL A O 1
ATOM 707 N N . PHE A 1 99 ? 25.541 4.836 -19.207 1.00 87.12 99 PHE A N 1
ATOM 708 C CA . PHE A 1 99 ? 26.456 5.221 -20.285 1.00 87.12 99 PHE A CA 1
ATOM 709 C C . PHE A 1 99 ? 27.505 6.232 -19.811 1.00 87.12 99 PHE A C 1
ATOM 711 O O . PHE A 1 99 ? 28.703 6.036 -20.012 1.00 87.12 99 PHE A O 1
ATOM 718 N N . ARG A 1 100 ? 27.076 7.279 -19.096 1.00 85.19 100 ARG A N 1
ATOM 719 C CA . ARG A 1 100 ? 27.987 8.292 -18.548 1.00 85.19 100 ARG A CA 1
ATOM 720 C C . ARG A 1 100 ? 28.960 7.707 -17.521 1.00 85.19 100 ARG A C 1
ATOM 722 O O . ARG A 1 100 ? 30.114 8.128 -17.471 1.00 85.19 100 ARG A O 1
ATOM 729 N N . ARG A 1 101 ? 28.517 6.739 -16.709 1.00 79.44 101 ARG A N 1
ATOM 730 C CA . ARG A 1 101 ? 29.375 6.043 -15.736 1.00 79.44 101 ARG A CA 1
ATOM 731 C C . ARG A 1 101 ? 30.419 5.182 -16.441 1.00 79.44 101 ARG A C 1
ATOM 733 O O . ARG A 1 101 ? 31.600 5.337 -16.155 1.00 79.44 101 ARG A O 1
ATOM 740 N N . VAL A 1 102 ? 30.007 4.367 -17.411 1.00 84.31 102 VAL A N 1
ATOM 741 C CA . VAL A 1 102 ? 30.914 3.526 -18.209 1.00 84.31 102 VAL A CA 1
ATOM 742 C C . VAL A 1 102 ? 31.929 4.379 -18.973 1.00 84.31 102 VAL A C 1
ATOM 744 O O . VAL A 1 102 ? 33.121 4.089 -18.926 1.00 84.31 102 VAL A O 1
ATOM 747 N N . ALA A 1 103 ? 31.494 5.477 -19.599 1.00 84.50 103 ALA A N 1
ATOM 748 C CA . ALA A 1 103 ? 32.382 6.400 -20.305 1.00 84.50 103 ALA A CA 1
ATOM 749 C C . ALA A 1 103 ? 33.427 7.036 -19.371 1.00 84.50 103 ALA A C 1
ATOM 751 O O . ALA A 1 103 ? 34.598 7.132 -19.731 1.00 84.50 103 ALA A O 1
ATOM 752 N N . SER A 1 104 ? 33.031 7.420 -18.151 1.00 76.25 104 SER A N 1
ATOM 753 C CA . SER A 1 104 ? 33.980 7.943 -17.159 1.00 76.25 104 SER A CA 1
ATOM 754 C C . SER A 1 104 ? 34.992 6.890 -16.695 1.00 76.25 104 SER A C 1
ATOM 756 O O . SER A 1 104 ? 36.167 7.201 -16.541 1.00 76.25 104 SER A O 1
ATOM 758 N N . THR A 1 105 ? 34.559 5.635 -16.554 1.00 72.69 105 THR A N 1
ATOM 759 C CA . THR A 1 105 ? 35.416 4.510 -16.165 1.00 72.69 105 THR A CA 1
ATOM 760 C C . THR A 1 105 ? 36.411 4.121 -17.261 1.00 72.69 105 THR A C 1
ATOM 762 O O . THR A 1 105 ? 37.541 3.746 -16.955 1.00 72.69 105 THR A O 1
ATOM 765 N N . ALA A 1 106 ? 36.026 4.243 -18.534 1.00 73.81 106 ALA A N 1
ATOM 766 C CA . ALA A 1 106 ? 36.902 3.944 -19.664 1.00 73.81 106 ALA A CA 1
ATOM 767 C C . ALA A 1 106 ? 38.095 4.911 -19.761 1.00 73.81 106 ALA A C 1
ATOM 769 O O . ALA A 1 106 ? 39.190 4.495 -20.125 1.00 73.81 106 ALA A O 1
ATOM 770 N N . GLY A 1 107 ? 37.900 6.188 -19.411 1.00 72.38 107 GLY A N 1
ATOM 771 C CA . GLY A 1 107 ? 38.966 7.193 -19.439 1.00 72.38 107 GLY A CA 1
ATOM 772 C C . GLY A 1 107 ? 39.928 7.132 -18.248 1.00 72.38 107 GLY A C 1
ATOM 773 O O . GLY A 1 107 ? 41.089 7.501 -18.395 1.00 72.38 107 GLY A O 1
ATOM 774 N N . SER A 1 108 ? 39.473 6.675 -17.075 1.00 68.31 108 SER A N 1
ATOM 775 C CA . SER A 1 108 ? 40.278 6.681 -15.844 1.00 68.31 108 SER A CA 1
ATOM 776 C C . SER A 1 108 ? 40.875 5.323 -15.463 1.00 68.31 108 SER A C 1
ATOM 778 O O . SER A 1 108 ? 41.686 5.270 -14.542 1.00 68.31 108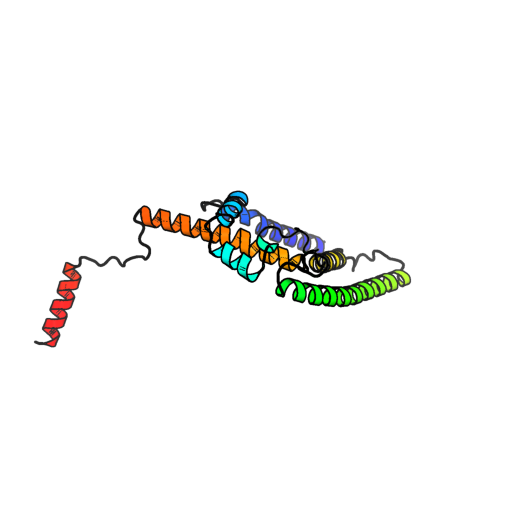 SER A O 1
ATOM 780 N N . GLY A 1 109 ? 40.480 4.218 -16.113 1.00 63.50 109 GLY A N 1
ATOM 781 C CA . GLY A 1 109 ? 40.975 2.855 -15.839 1.00 63.50 109 GLY A CA 1
ATOM 782 C C . GLY A 1 109 ? 40.618 2.295 -14.451 1.00 63.50 109 GLY A C 1
ATOM 783 O O . GLY A 1 109 ? 40.717 1.094 -14.209 1.00 63.50 109 GLY A O 1
ATOM 784 N N . SER A 1 110 ? 40.151 3.141 -13.536 1.00 63.56 110 SER A N 1
ATOM 785 C CA . SER A 1 110 ? 39.688 2.799 -12.202 1.00 63.56 110 SER A CA 1
ATOM 786 C C . SER A 1 110 ? 38.166 2.638 -12.204 1.00 63.56 110 SER A C 1
ATOM 788 O O . SER A 1 110 ? 37.399 3.572 -11.979 1.00 63.56 110 SER A O 1
ATOM 790 N N . VAL A 1 111 ? 37.707 1.401 -12.409 1.00 55.72 111 VAL A N 1
ATOM 791 C CA . VAL A 1 111 ? 36.300 1.005 -12.170 1.00 55.72 111 VAL A CA 1
ATOM 792 C C . VAL A 1 111 ? 35.883 1.302 -10.717 1.00 55.72 111 VAL A C 1
ATOM 794 O O . VAL A 1 111 ? 34.708 1.529 -10.436 1.00 55.72 111 VAL A O 1
ATOM 797 N N . PHE A 1 112 ? 36.866 1.376 -9.813 1.00 57.34 112 PHE A N 1
ATOM 798 C CA . PHE A 1 112 ? 36.712 1.633 -8.386 1.00 57.34 112 PHE A CA 1
ATOM 799 C C . PHE A 1 112 ? 37.640 2.749 -7.900 1.00 57.34 112 PHE A C 1
ATOM 801 O O . PHE A 1 112 ? 38.451 2.528 -7.000 1.00 57.34 112 PHE A O 1
ATOM 808 N N . ASP A 1 113 ? 37.552 3.957 -8.462 1.00 52.00 113 ASP A N 1
ATOM 809 C CA . ASP A 1 113 ? 38.186 5.078 -7.768 1.00 52.00 113 ASP A CA 1
ATOM 810 C C . ASP A 1 113 ? 37.499 5.266 -6.401 1.00 52.00 113 ASP A C 1
ATOM 812 O O . ASP A 1 113 ? 36.269 5.401 -6.290 1.00 52.00 113 ASP A O 1
ATOM 816 N N . ALA A 1 114 ? 38.295 5.188 -5.333 1.00 53.56 114 ALA A N 1
ATOM 817 C CA . ALA A 1 114 ? 37.843 4.986 -3.954 1.00 53.56 114 ALA A CA 1
ATOM 818 C C . ALA A 1 114 ? 37.010 6.155 -3.392 1.00 53.56 114 ALA A C 1
ATOM 820 O O . ALA A 1 114 ? 36.472 6.068 -2.287 1.00 53.56 114 ALA A O 1
ATOM 821 N N . GLN A 1 115 ? 36.882 7.252 -4.142 1.00 53.78 115 GLN A N 1
ATOM 822 C CA . GLN A 1 115 ? 36.246 8.481 -3.682 1.00 53.78 115 GLN A CA 1
ATOM 823 C C . GLN A 1 115 ? 34.777 8.638 -4.125 1.00 53.78 115 GLN A C 1
ATOM 825 O O . GLN A 1 115 ? 34.044 9.386 -3.485 1.00 53.78 115 GLN A O 1
ATOM 830 N N . ASN A 1 116 ? 34.302 7.898 -5.143 1.00 53.97 116 ASN A N 1
ATOM 831 C CA . ASN A 1 116 ? 32.944 8.063 -5.708 1.00 53.97 116 ASN A CA 1
ATOM 832 C C . ASN A 1 116 ? 32.096 6.779 -5.806 1.00 53.97 116 ASN A C 1
ATOM 834 O O . ASN A 1 116 ? 30.960 6.814 -6.292 1.00 53.97 116 ASN A O 1
ATOM 838 N N . SER A 1 117 ? 32.601 5.652 -5.305 1.00 58.88 117 SER A N 1
ATOM 839 C CA . SER A 1 117 ? 31.917 4.353 -5.338 1.00 58.88 117 SER A CA 1
ATOM 840 C C . SER A 1 117 ? 30.875 4.225 -4.218 1.00 58.88 117 SER A C 1
ATOM 842 O O . SER A 1 117 ? 30.984 3.381 -3.331 1.00 58.88 117 SER A O 1
ATOM 844 N N . SER A 1 118 ? 29.850 5.081 -4.213 1.00 65.88 118 SER A N 1
ATOM 845 C CA . SER A 1 118 ? 28.680 4.836 -3.366 1.00 65.88 118 SER A CA 1
ATOM 846 C C . SER A 1 118 ? 27.797 3.801 -4.061 1.00 65.88 118 SER A C 1
ATOM 848 O O . SER A 1 118 ? 26.985 4.149 -4.919 1.00 65.88 118 SER A O 1
ATOM 850 N N . LEU A 1 119 ? 27.945 2.523 -3.682 1.00 71.75 119 LEU A N 1
ATOM 851 C CA . LEU A 1 119 ? 27.061 1.414 -4.099 1.00 71.75 119 LEU A CA 1
ATOM 852 C C . LEU A 1 119 ? 25.569 1.725 -3.870 1.00 71.75 119 LEU A C 1
ATOM 854 O O . LEU A 1 119 ? 24.692 1.111 -4.471 1.00 71.75 119 LEU A O 1
ATOM 858 N N . TRP A 1 120 ? 25.282 2.730 -3.045 1.00 76.50 120 TRP A N 1
ATOM 859 C CA . TRP A 1 120 ? 23.956 3.267 -2.800 1.00 76.50 120 TRP A CA 1
ATOM 860 C C . TRP A 1 120 ? 23.269 3.845 -4.046 1.00 76.50 120 TRP A C 1
ATOM 862 O O . TRP A 1 120 ? 22.051 3.747 -4.169 1.00 76.50 120 TRP A O 1
ATOM 872 N N . MET A 1 121 ? 24.022 4.425 -4.989 1.00 77.56 121 MET A N 1
ATOM 873 C CA . MET A 1 121 ? 23.433 5.053 -6.178 1.00 77.56 121 MET A CA 1
ATOM 874 C C . MET A 1 121 ? 22.895 4.008 -7.177 1.00 77.56 121 MET A C 1
ATOM 876 O O . MET A 1 121 ? 21.722 4.118 -7.537 1.00 77.56 121 MET A O 1
ATOM 880 N N . PRO A 1 122 ? 23.658 2.962 -7.572 1.00 80.25 122 PRO A N 1
ATOM 881 C CA . PRO A 1 122 ? 23.112 1.865 -8.375 1.00 80.25 122 PRO A CA 1
ATOM 882 C C . PRO A 1 122 ? 21.985 1.113 -7.662 1.00 80.25 122 PRO A C 1
ATOM 884 O O . PRO A 1 122 ? 20.966 0.816 -8.279 1.00 80.25 122 PRO A O 1
ATOM 887 N N . LEU A 1 123 ? 22.125 0.868 -6.354 1.00 84.25 123 LEU A N 1
ATOM 888 C CA . LEU A 1 123 ? 21.100 0.183 -5.569 1.00 84.25 123 LEU A CA 1
ATOM 889 C C . LEU A 1 123 ? 19.773 0.957 -5.582 1.00 84.25 123 LEU A C 1
ATOM 891 O O . LEU A 1 123 ? 18.725 0.370 -5.838 1.00 84.25 123 LEU A O 1
ATOM 895 N N . ARG A 1 124 ? 19.802 2.284 -5.401 1.00 83.25 124 ARG A N 1
ATOM 896 C CA . ARG A 1 124 ? 18.599 3.129 -5.472 1.00 83.25 124 ARG A CA 1
ATOM 897 C C . ARG A 1 124 ? 17.948 3.111 -6.853 1.00 83.25 124 ARG A C 1
ATOM 899 O O . ARG A 1 124 ? 16.724 3.118 -6.938 1.00 83.25 124 ARG A O 1
ATOM 906 N N . SER A 1 125 ? 18.741 3.077 -7.922 1.00 84.81 125 SER A N 1
ATOM 907 C CA . SER A 1 125 ? 18.220 2.956 -9.287 1.00 84.81 125 SER A CA 1
ATOM 908 C C . SER A 1 125 ? 17.531 1.610 -9.521 1.00 84.81 125 SER A C 1
ATOM 910 O O . SER A 1 125 ? 16.463 1.591 -10.123 1.00 84.81 125 SER A O 1
ATOM 912 N N . VAL A 1 126 ? 18.080 0.508 -8.995 1.00 86.19 126 VAL A N 1
ATOM 913 C CA . VAL A 1 126 ? 17.441 -0.818 -9.070 1.00 86.19 126 VAL A CA 1
ATOM 914 C C . VAL A 1 126 ? 16.129 -0.834 -8.292 1.00 86.19 126 VAL A C 1
ATOM 916 O O . VAL A 1 126 ? 15.116 -1.247 -8.841 1.00 86.19 126 VAL A O 1
ATOM 919 N N . TRP A 1 127 ? 16.107 -0.321 -7.059 1.00 85.38 127 TRP A N 1
ATOM 920 C CA . TRP A 1 127 ? 14.872 -0.234 -6.268 1.00 85.38 127 TRP A CA 1
ATOM 921 C C . TRP A 1 127 ? 13.814 0.667 -6.912 1.00 85.38 127 TRP A C 1
ATOM 923 O O . TRP A 1 127 ? 12.634 0.327 -6.906 1.00 85.38 127 TRP A O 1
ATOM 933 N N . GLY A 1 128 ? 14.225 1.797 -7.492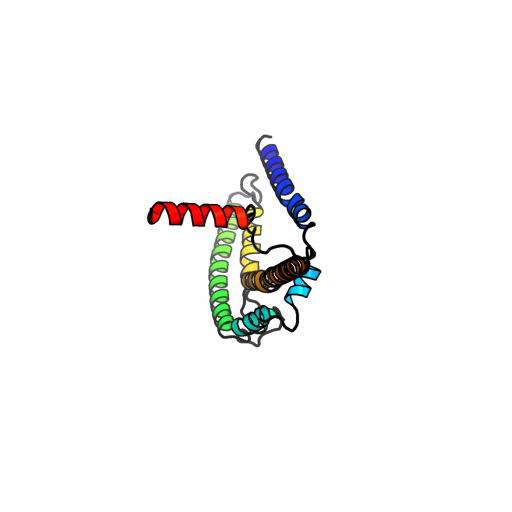 1.00 84.25 128 GLY A N 1
ATOM 934 C CA . GLY A 1 128 ? 13.323 2.718 -8.184 1.00 84.25 128 GLY A CA 1
ATOM 935 C C . GLY A 1 128 ? 12.745 2.148 -9.480 1.00 84.25 128 GLY A C 1
ATOM 936 O O . GLY A 1 128 ? 11.590 2.410 -9.793 1.00 84.25 128 GLY A O 1
ATOM 937 N N . LEU A 1 129 ? 13.518 1.348 -10.220 1.00 84.88 129 LEU A N 1
ATOM 938 C CA . LEU A 1 129 ? 13.011 0.643 -11.398 1.00 84.88 129 LEU A CA 1
ATOM 939 C C . LEU A 1 129 ? 12.127 -0.539 -11.008 1.00 84.88 129 LEU A C 1
ATOM 941 O O . LEU A 1 129 ? 11.057 -0.706 -11.583 1.00 84.88 129 LEU A O 1
ATOM 945 N N . ALA A 1 130 ? 12.539 -1.323 -10.008 1.00 84.62 130 ALA A N 1
ATOM 946 C CA . ALA A 1 130 ? 11.779 -2.467 -9.516 1.00 84.62 130 ALA A CA 1
ATOM 947 C C . ALA A 1 130 ? 10.389 -2.052 -9.020 1.00 84.62 130 ALA A C 1
ATOM 949 O O . ALA A 1 130 ? 9.410 -2.740 -9.282 1.00 84.62 130 ALA A O 1
ATOM 950 N N . SER A 1 131 ? 10.275 -0.900 -8.357 1.00 84.38 131 SER A N 1
ATOM 951 C CA . SER A 1 131 ? 8.990 -0.404 -7.866 1.00 84.38 131 SER A CA 1
ATOM 952 C C . SER A 1 131 ? 8.035 0.035 -8.990 1.00 84.38 131 SER A C 1
ATOM 954 O O . SER A 1 131 ? 6.817 0.000 -8.804 1.00 84.38 131 SER A O 1
ATOM 956 N N . LEU A 1 132 ? 8.563 0.394 -10.164 1.00 84.19 132 LEU A N 1
ATOM 957 C CA . LEU A 1 132 ? 7.804 0.871 -11.324 1.00 84.19 132 LEU A CA 1
ATOM 958 C C . LEU A 1 132 ? 7.288 -0.245 -12.235 1.00 84.19 132 LEU A C 1
ATOM 960 O O . LEU A 1 132 ? 6.462 0.033 -13.105 1.00 84.19 132 LEU A O 1
ATOM 964 N N . ILE A 1 133 ? 7.764 -1.481 -12.056 1.00 82.44 133 ILE A N 1
ATOM 965 C CA . ILE A 1 133 ? 7.418 -2.590 -12.946 1.00 82.44 133 ILE A CA 1
ATOM 966 C C . ILE A 1 133 ? 5.892 -2.770 -12.964 1.00 82.44 133 ILE A C 1
ATOM 968 O O . ILE A 1 133 ? 5.300 -2.981 -11.898 1.00 82.44 133 ILE A O 1
ATOM 972 N N . PRO A 1 134 ? 5.243 -2.676 -14.143 1.00 75.75 134 PRO A N 1
ATOM 973 C CA . PRO A 1 134 ? 3.825 -2.950 -14.257 1.00 75.75 134 PRO A CA 1
ATOM 974 C C . PRO A 1 134 ? 3.608 -4.442 -14.009 1.00 75.75 134 PRO A C 1
ATOM 976 O O . PRO A 1 134 ? 4.260 -5.298 -14.607 1.00 75.75 134 PRO A O 1
ATOM 979 N N . THR A 1 135 ? 2.701 -4.753 -13.096 1.00 74.56 135 THR A N 1
ATOM 980 C CA . THR A 1 135 ? 2.264 -6.122 -12.819 1.00 74.56 135 THR A CA 1
ATOM 981 C C . THR A 1 135 ? 1.194 -6.554 -13.823 1.00 74.56 135 THR A C 1
ATOM 983 O O . THR A 1 135 ? 0.641 -5.722 -14.545 1.00 74.56 135 THR A O 1
ATOM 986 N N . ALA A 1 136 ? 0.866 -7.851 -13.861 1.00 65.00 136 ALA A N 1
ATOM 987 C CA . ALA A 1 136 ? -0.169 -8.397 -14.749 1.00 65.00 136 ALA A CA 1
ATOM 988 C C . ALA A 1 136 ? -1.540 -7.702 -14.595 1.00 65.00 136 ALA A C 1
ATOM 990 O O . ALA A 1 136 ? -2.325 -7.662 -15.533 1.00 65.00 136 ALA A O 1
ATOM 991 N N . ASN A 1 137 ? -1.793 -7.078 -13.441 1.00 69.69 137 ASN A N 1
ATOM 992 C CA . ASN A 1 137 ? -3.010 -6.325 -13.155 1.00 69.69 137 ASN A CA 1
ATOM 993 C C . ASN A 1 137 ? -3.003 -4.869 -13.636 1.00 69.69 137 ASN A C 1
ATOM 995 O O . ASN A 1 137 ? -3.962 -4.151 -13.379 1.00 69.69 137 ASN A O 1
ATOM 999 N N . GLY A 1 138 ? -1.937 -4.394 -14.284 1.00 75.50 138 GLY A N 1
ATOM 1000 C CA . GLY A 1 138 ? -1.795 -2.993 -14.706 1.00 75.50 138 GLY A CA 1
ATOM 1001 C C . GLY A 1 138 ? -1.291 -2.042 -13.609 1.00 75.50 138 GLY A C 1
ATOM 1002 O O . GLY A 1 138 ? -0.842 -0.931 -13.896 1.00 75.50 138 GLY A O 1
ATOM 1003 N N . TRP A 1 139 ? -1.273 -2.490 -12.354 1.00 83.00 139 TRP A N 1
ATOM 1004 C CA . TRP A 1 139 ? -0.745 -1.746 -11.209 1.00 83.00 139 TRP A CA 1
ATOM 1005 C C . TRP A 1 139 ? 0.780 -1.856 -11.114 1.00 83.00 139 TRP A C 1
ATOM 1007 O O . TRP A 1 139 ? 1.357 -2.893 -11.439 1.00 83.00 139 TRP A O 1
ATOM 1017 N N . SER A 1 140 ? 1.448 -0.810 -10.632 1.00 85.50 140 SER A N 1
ATOM 1018 C CA . SER A 1 140 ? 2.877 -0.850 -10.296 1.00 85.50 140 SER A CA 1
ATOM 1019 C C . SE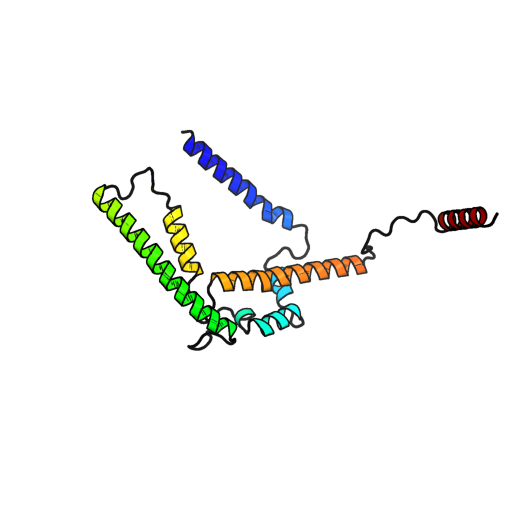R A 1 140 ? 3.071 -1.472 -8.910 1.00 85.50 140 SER A C 1
ATOM 1021 O O . SER A 1 140 ? 2.214 -1.345 -8.033 1.00 85.50 140 SER A O 1
ATOM 1023 N N . ILE A 1 141 ? 4.220 -2.116 -8.680 1.00 85.25 141 ILE A N 1
ATOM 1024 C CA . ILE A 1 141 ? 4.553 -2.738 -7.387 1.00 85.25 141 ILE A CA 1
ATOM 1025 C C . ILE A 1 141 ? 4.465 -1.729 -6.231 1.00 85.25 141 ILE A C 1
ATOM 1027 O O . ILE A 1 141 ? 3.916 -2.054 -5.180 1.00 85.25 141 ILE A O 1
ATOM 1031 N N . ALA A 1 142 ? 4.923 -0.487 -6.421 1.00 85.44 142 ALA A N 1
ATOM 1032 C CA . ALA A 1 142 ? 4.786 0.564 -5.408 1.00 85.44 142 ALA A CA 1
ATOM 1033 C C . ALA A 1 142 ? 3.319 0.834 -5.037 1.00 85.44 142 ALA A C 1
ATOM 1035 O O . ALA A 1 142 ? 2.985 1.008 -3.866 1.00 85.44 142 ALA A O 1
ATOM 1036 N N . GLN A 1 143 ? 2.437 0.847 -6.038 1.00 87.81 143 GLN A N 1
ATOM 1037 C CA . GLN A 1 143 ? 1.011 1.106 -5.851 1.00 87.81 143 GLN A CA 1
ATOM 1038 C C . GLN A 1 143 ? 0.331 -0.062 -5.123 1.00 87.81 143 GLN A C 1
ATOM 1040 O O . GLN A 1 143 ? -0.488 0.165 -4.236 1.00 87.81 143 GLN A O 1
ATOM 1045 N N . LEU A 1 144 ? 0.723 -1.302 -5.432 1.00 87.12 144 LEU A N 1
ATOM 1046 C CA . LEU A 1 144 ? 0.238 -2.494 -4.733 1.00 87.12 144 LEU A CA 1
ATOM 1047 C C . LEU A 1 144 ? 0.686 -2.533 -3.272 1.00 87.12 144 LEU A C 1
ATOM 1049 O O . LEU A 1 144 ? -0.113 -2.866 -2.402 1.00 87.12 144 LEU A O 1
ATOM 1053 N N . VAL A 1 145 ? 1.935 -2.157 -2.981 1.00 86.88 145 VAL A N 1
ATOM 1054 C CA . VAL A 1 145 ? 2.433 -2.078 -1.599 1.00 86.88 145 VAL A CA 1
ATOM 1055 C C . VAL A 1 145 ? 1.660 -1.027 -0.804 1.00 86.88 145 VAL A C 1
ATOM 1057 O O . VAL A 1 145 ? 1.273 -1.290 0.333 1.00 86.88 145 VAL A O 1
ATOM 1060 N N . MET A 1 146 ? 1.374 0.132 -1.405 1.00 88.06 146 MET A N 1
ATOM 1061 C CA . MET A 1 146 ? 0.535 1.157 -0.776 1.00 88.06 146 MET A CA 1
ATOM 1062 C C . MET A 1 146 ? -0.886 0.651 -0.515 1.00 88.06 146 MET A C 1
ATOM 1064 O O . MET A 1 146 ? -1.411 0.835 0.583 1.00 88.06 146 MET A O 1
ATOM 1068 N N . LEU A 1 147 ? -1.498 -0.025 -1.491 1.00 88.44 147 LEU A N 1
ATOM 1069 C CA . LEU A 1 147 ? -2.836 -0.592 -1.335 1.00 88.44 147 LEU A CA 1
ATOM 1070 C C . LEU A 1 147 ? -2.870 -1.686 -0.261 1.00 88.44 147 LEU A C 1
ATOM 1072 O O . LEU A 1 147 ? -3.806 -1.740 0.533 1.00 88.44 147 LEU A O 1
ATOM 1076 N N . TRP A 1 148 ? -1.844 -2.532 -0.192 1.00 86.75 148 TRP A N 1
ATOM 1077 C CA . TRP A 1 148 ? -1.698 -3.549 0.848 1.00 86.75 148 TRP A CA 1
ATOM 1078 C C . TRP A 1 148 ? -1.535 -2.922 2.235 1.00 86.75 148 TRP A C 1
ATOM 1080 O O . TRP A 1 148 ? -2.219 -3.321 3.175 1.00 86.75 148 TRP A O 1
ATOM 1090 N N . ALA A 1 149 ? -0.691 -1.897 2.364 1.00 85.69 149 ALA A N 1
ATOM 1091 C CA . ALA A 1 149 ? -0.504 -1.190 3.624 1.00 85.69 149 ALA A CA 1
ATOM 1092 C C . ALA A 1 149 ? -1.818 -0.548 4.101 1.00 85.69 149 ALA A C 1
ATOM 1094 O O . ALA A 1 149 ? -2.187 -0.691 5.262 1.00 85.69 149 ALA A O 1
ATOM 1095 N N . ALA A 1 150 ? -2.573 0.093 3.208 1.00 86.56 150 ALA A N 1
ATOM 1096 C CA . ALA A 1 150 ? -3.862 0.682 3.562 1.00 86.56 150 ALA A CA 1
ATOM 1097 C C . ALA A 1 150 ? -4.925 -0.380 3.908 1.00 86.56 150 ALA A C 1
ATOM 1099 O O . ALA A 1 150 ? -5.607 -0.268 4.924 1.00 86.56 150 ALA A O 1
ATOM 1100 N N . SER A 1 151 ? -5.057 -1.422 3.083 1.00 85.62 151 SER A N 1
ATOM 1101 C CA . SER A 1 151 ? -6.131 -2.418 3.211 1.00 85.62 151 SER A CA 1
ATOM 1102 C C . SER A 1 151 ? -5.903 -3.442 4.318 1.00 85.62 151 SER A C 1
ATOM 1104 O O . SER A 1 151 ? -6.859 -3.843 4.966 1.00 85.62 151 SER A O 1
ATOM 1106 N N . VAL A 1 152 ? -4.664 -3.879 4.543 1.00 85.31 152 VAL A N 1
ATOM 1107 C CA . VAL A 1 152 ? -4.346 -4.908 5.540 1.00 85.31 152 VAL A CA 1
ATOM 1108 C C . VAL A 1 152 ? -3.906 -4.259 6.840 1.00 85.31 152 VAL A C 1
ATOM 1110 O O . VAL A 1 152 ? -4.488 -4.524 7.886 1.00 85.31 152 VAL A O 1
ATOM 1113 N N . MET A 1 153 ? -2.914 -3.369 6.786 1.00 85.25 153 MET A N 1
ATOM 1114 C CA . MET A 1 153 ? -2.397 -2.747 8.006 1.00 85.25 153 MET A CA 1
ATOM 1115 C C . MET A 1 153 ? -3.320 -1.633 8.506 1.00 85.25 153 MET A C 1
ATOM 1117 O O . MET A 1 153 ? -3.572 -1.557 9.702 1.00 85.25 153 MET A O 1
ATOM 1121 N N . GLY A 1 154 ? -3.877 -0.804 7.620 1.00 85.75 154 GLY A N 1
ATOM 1122 C CA . GLY A 1 154 ? -4.785 0.282 8.004 1.00 85.75 154 GLY A CA 1
ATOM 1123 C C . GLY A 1 154 ? -6.110 -0.229 8.570 1.00 85.75 154 GLY A C 1
ATOM 1124 O O . GLY A 1 154 ? -6.435 0.047 9.722 1.00 85.75 154 GLY A O 1
ATOM 1125 N N . VAL A 1 155 ? -6.853 -1.021 7.791 1.00 89.06 155 VAL A N 1
ATOM 1126 C CA . VAL A 1 155 ? -8.146 -1.577 8.241 1.00 89.06 155 VAL A CA 1
ATOM 1127 C C . VAL A 1 155 ? -7.963 -2.527 9.425 1.00 89.06 155 VAL A C 1
ATOM 1129 O O . VAL A 1 155 ? -8.707 -2.435 10.395 1.00 89.06 155 VAL A O 1
ATOM 1132 N N . GLY A 1 156 ? -6.947 -3.395 9.394 1.00 88.00 156 GLY A N 1
ATOM 1133 C CA . GLY A 1 156 ? -6.693 -4.344 10.478 1.00 88.00 156 GLY A CA 1
ATOM 1134 C C . GLY A 1 156 ? -6.392 -3.663 11.807 1.00 88.00 156 GLY A C 1
ATOM 1135 O O . GLY A 1 156 ? -6.960 -4.037 12.830 1.00 88.00 156 GLY A O 1
ATOM 1136 N N . THR A 1 157 ? -5.551 -2.625 11.800 1.00 86.50 157 THR A N 1
ATOM 1137 C CA . THR A 1 157 ? -5.267 -1.865 13.027 1.00 86.50 157 THR A CA 1
ATOM 1138 C C . THR A 1 157 ? -6.490 -1.093 13.504 1.00 86.50 157 THR A C 1
ATOM 1140 O O . THR A 1 157 ? -6.793 -1.141 14.692 1.00 86.50 157 THR A O 1
ATOM 1143 N N . ALA A 1 158 ? -7.243 -0.455 12.603 1.00 87.44 158 ALA A N 1
ATOM 1144 C CA . ALA A 1 158 ?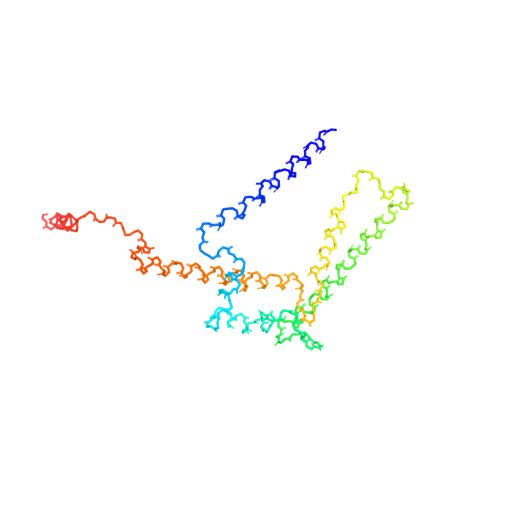 -8.476 0.241 12.961 1.00 87.44 158 ALA A CA 1
ATOM 1145 C C . ALA A 1 158 ? -9.482 -0.704 13.637 1.00 87.44 158 ALA A C 1
ATOM 1147 O O . ALA A 1 158 ? -9.970 -0.412 14.727 1.00 87.44 158 ALA A O 1
ATOM 1148 N N . ASN A 1 159 ? -9.718 -1.873 13.048 1.00 89.50 159 ASN A N 1
ATOM 1149 C CA . ASN A 1 159 ? -10.625 -2.875 13.594 1.00 89.50 159 ASN A CA 1
ATOM 1150 C C . ASN A 1 159 ? -10.213 -3.319 15.004 1.00 89.50 159 ASN A C 1
ATOM 1152 O O . ASN A 1 159 ? -11.037 -3.317 15.914 1.00 89.50 159 ASN A O 1
ATOM 1156 N N . LEU A 1 160 ? -8.925 -3.594 15.221 1.00 87.94 160 LEU A N 1
ATOM 1157 C CA . LEU A 1 160 ? -8.398 -3.948 16.543 1.00 87.94 160 LEU A CA 1
ATOM 1158 C C . LEU A 1 160 ? -8.544 -2.808 17.563 1.00 87.94 160 LEU A C 1
ATOM 1160 O O . LEU A 1 160 ? -8.877 -3.053 18.722 1.00 87.94 160 LEU A O 1
ATOM 1164 N N . THR A 1 161 ? -8.335 -1.554 17.146 1.00 87.12 161 THR A N 1
ATOM 1165 C CA . THR A 1 161 ? -8.511 -0.397 18.041 1.00 87.12 161 THR A CA 1
ATOM 1166 C C . THR A 1 161 ? -9.968 -0.184 18.443 1.00 87.12 161 THR A C 1
ATOM 1168 O O . THR A 1 161 ? -10.238 0.139 19.600 1.00 87.12 161 THR A O 1
ATOM 1171 N N . VAL A 1 162 ? -10.913 -0.402 17.525 1.00 88.12 162 VAL A N 1
ATOM 1172 C CA . VAL A 1 162 ? -12.349 -0.288 17.806 1.00 88.12 162 VAL A CA 1
ATOM 1173 C C . VAL A 1 162 ? -12.817 -1.439 18.696 1.00 88.12 162 VAL A C 1
ATOM 1175 O O . VAL A 1 162 ? -13.571 -1.194 19.635 1.00 88.12 162 VAL A O 1
ATOM 1178 N N . ASP A 1 163 ? -12.313 -2.657 18.480 1.00 88.75 163 ASP A N 1
ATOM 1179 C CA . ASP A 1 163 ? -12.580 -3.811 19.347 1.00 88.75 163 ASP A CA 1
ATOM 1180 C C . ASP A 1 163 ? -12.107 -3.536 20.791 1.00 88.75 163 ASP A C 1
ATOM 1182 O O . ASP A 1 163 ? -12.846 -3.756 21.755 1.00 88.75 163 ASP A O 1
ATOM 1186 N N . ALA A 1 164 ? -10.902 -2.976 20.953 1.00 85.88 164 ALA A N 1
ATOM 1187 C CA . ALA A 1 164 ? -10.367 -2.598 22.261 1.00 85.88 164 ALA A CA 1
ATOM 1188 C C . ALA A 1 164 ? -11.175 -1.469 22.926 1.00 85.88 164 ALA A C 1
ATOM 1190 O O . ALA A 1 164 ? -11.455 -1.525 24.126 1.00 85.88 164 ALA A O 1
ATOM 1191 N N . ALA A 1 165 ? -11.592 -0.459 22.156 1.00 85.31 165 ALA A N 1
ATOM 1192 C CA . ALA A 1 165 ? -12.434 0.625 22.654 1.00 85.31 165 ALA A CA 1
ATOM 1193 C C . ALA A 1 165 ? -13.821 0.122 23.090 1.00 85.31 165 ALA A C 1
ATOM 1195 O O . ALA A 1 165 ? -14.324 0.524 24.140 1.00 85.31 165 ALA A O 1
ATOM 1196 N N . ALA A 1 166 ? -14.421 -0.795 22.326 1.00 88.62 166 ALA A N 1
ATOM 1197 C CA . ALA A 1 166 ? -15.694 -1.418 22.670 1.00 88.62 166 ALA A CA 1
ATOM 1198 C C . ALA A 1 166 ? -15.585 -2.244 23.961 1.00 88.62 166 ALA A C 1
ATOM 1200 O O . ALA A 1 166 ? -16.454 -2.138 24.828 1.00 88.62 166 ALA A O 1
ATOM 1201 N N . ALA A 1 167 ? -14.497 -2.999 24.138 1.00 88.69 167 ALA A N 1
ATOM 1202 C CA . ALA A 1 167 ? -14.233 -3.733 25.375 1.00 88.69 167 ALA A CA 1
ATOM 1203 C C . ALA A 1 167 ? -14.056 -2.790 26.579 1.00 88.69 167 ALA A C 1
ATOM 1205 O O . ALA A 1 167 ? -14.609 -3.036 27.649 1.00 88.69 167 ALA A O 1
ATOM 1206 N N . ALA A 1 168 ? -13.339 -1.674 26.414 1.00 86.25 168 ALA A N 1
ATOM 1207 C CA . ALA A 1 168 ? -13.199 -0.665 27.463 1.00 86.25 168 ALA A CA 1
ATOM 1208 C C . ALA A 1 168 ? -14.555 -0.040 27.842 1.00 86.25 168 ALA A C 1
ATOM 1210 O O . ALA A 1 168 ? -14.849 0.132 29.027 1.00 86.25 168 ALA A O 1
ATOM 1211 N N . LEU A 1 169 ? -15.414 0.242 26.862 1.00 87.19 169 LEU A N 1
ATOM 1212 C CA . LEU A 1 169 ? -16.757 0.758 27.116 1.00 87.19 169 LEU A CA 1
ATOM 1213 C C . LEU A 1 169 ? -17.640 -0.258 27.858 1.00 87.19 169 LEU A C 1
ATOM 1215 O O . LEU A 1 169 ? -18.330 0.110 28.807 1.00 87.19 169 LEU A O 1
ATOM 1219 N N . GLN A 1 170 ? -17.580 -1.538 27.479 1.00 89.31 170 GLN A N 1
ATOM 1220 C CA . GLN A 1 170 ? -18.284 -2.620 28.183 1.00 89.31 170 GLN A CA 1
ATOM 1221 C C . GLN A 1 170 ? -17.806 -2.777 29.635 1.00 89.31 170 GLN A C 1
ATOM 1223 O O . GLN A 1 170 ? -18.606 -3.083 30.515 1.00 89.31 170 GLN A O 1
ATOM 1228 N N . ASN A 1 171 ? -16.530 -2.493 29.901 1.00 88.19 171 ASN A N 1
ATOM 1229 C CA . ASN A 1 171 ? -15.946 -2.492 31.243 1.00 88.19 171 ASN A CA 1
ATOM 1230 C C . ASN A 1 171 ? -16.247 -1.213 32.057 1.00 88.19 171 ASN A C 1
ATOM 1232 O O . ASN A 1 171 ? -15.710 -1.045 33.150 1.00 88.19 171 ASN A O 1
ATOM 1236 N N . GLY A 1 172 ? -17.102 -0.310 31.557 1.00 83.44 172 GLY A N 1
ATOM 1237 C CA . GLY A 1 172 ? -17.540 0.890 32.281 1.00 83.44 172 GLY A CA 1
ATOM 1238 C C . GLY A 1 172 ? -16.546 2.053 32.246 1.00 83.44 172 GLY A C 1
ATOM 1239 O O . GLY A 1 172 ? -16.649 2.976 33.055 1.00 83.44 172 GLY A O 1
ATOM 1240 N N . THR A 1 173 ? -15.587 2.035 31.318 1.00 82.94 173 THR A N 1
ATOM 1241 C CA . THR A 1 173 ? -14.626 3.132 31.149 1.00 82.94 173 THR A CA 1
ATOM 1242 C C . THR A 1 173 ? -15.321 4.294 30.428 1.00 82.94 173 THR A C 1
ATOM 1244 O O . THR A 1 173 ? -15.899 4.079 29.359 1.00 82.94 173 THR A O 1
ATOM 1247 N N . PRO A 1 174 ? -15.308 5.525 30.970 1.00 78.38 174 PRO A N 1
ATOM 1248 C CA . PRO A 1 174 ? -15.988 6.645 30.332 1.00 78.38 174 PRO A CA 1
ATOM 1249 C C . PRO A 1 174 ? -15.253 7.068 29.047 1.00 78.38 174 PRO A C 1
ATOM 1251 O O . PRO A 1 174 ? -14.028 7.159 29.019 1.00 78.38 174 PRO A O 1
ATOM 1254 N N . LEU A 1 175 ? -16.013 7.342 27.977 1.00 79.06 175 LEU A N 1
ATOM 1255 C CA . LEU A 1 175 ? -15.499 7.763 26.656 1.00 79.06 175 LEU A CA 1
ATOM 1256 C C . LEU A 1 175 ? -14.836 9.144 26.668 1.00 79.06 175 LEU A C 1
ATOM 1258 O O . LEU A 1 175 ? -13.995 9.460 25.831 1.00 79.06 175 LEU A O 1
ATOM 1262 N N . VAL A 1 176 ? -15.245 9.973 27.616 1.00 79.69 176 VAL A N 1
ATOM 1263 C CA . VAL A 1 176 ? -14.689 11.288 27.893 1.00 79.69 176 VAL A CA 1
ATOM 1264 C C . VAL A 1 176 ? -14.530 11.380 29.398 1.00 79.69 176 VAL A C 1
ATOM 1266 O O . VAL A 1 176 ? -15.362 10.850 30.132 1.00 79.69 176 VAL A O 1
ATOM 1269 N N . MET A 1 177 ? -13.482 12.049 29.877 1.00 69.62 177 MET A N 1
ATOM 1270 C CA . MET A 1 177 ? -13.429 12.445 31.281 1.00 69.62 177 MET A CA 1
ATOM 1271 C C . MET A 1 177 ? -14.643 13.343 31.530 1.00 69.62 177 MET A C 1
ATOM 1273 O O . MET A 1 177 ? -14.639 14.518 31.163 1.00 69.62 177 MET A O 1
ATOM 1277 N N . SER A 1 178 ? -15.715 12.786 32.094 1.00 61.00 178 SER A N 1
ATOM 1278 C CA . SER A 1 178 ? -16.755 13.613 32.680 1.00 61.00 178 SER A CA 1
ATOM 1279 C C . SER A 1 178 ? -16.057 14.406 33.779 1.00 61.00 178 SER A C 1
ATOM 1281 O O . SER A 1 178 ? -15.437 13.783 34.648 1.00 61.00 178 SER A O 1
ATOM 1283 N N . PRO A 1 179 ? -16.067 15.752 33.730 1.00 64.31 179 PRO A N 1
ATOM 1284 C CA . PRO A 1 179 ? -15.483 16.532 34.805 1.00 64.31 179 PRO A CA 1
ATOM 1285 C C . PRO A 1 179 ? -16.111 16.040 36.104 1.00 64.31 179 PRO A C 1
ATOM 1287 O O . PRO A 1 179 ? -17.322 15.805 36.151 1.00 64.31 179 PRO A O 1
ATOM 1290 N N . VAL A 1 180 ? -15.292 15.831 37.137 1.00 61.97 180 VAL A N 1
ATOM 1291 C CA . VAL A 1 180 ? -15.804 15.584 38.485 1.00 61.97 180 VAL A CA 1
ATOM 1292 C C . VAL A 1 180 ? -16.659 16.807 38.792 1.00 61.97 180 VAL A C 1
ATOM 1294 O O . VAL A 1 180 ? -16.146 17.897 39.012 1.00 61.97 180 VAL A O 1
ATOM 1297 N N . MET A 1 181 ? -17.974 16.665 38.661 1.00 51.03 181 MET A N 1
ATOM 1298 C CA . MET A 1 181 ? -18.915 17.665 39.124 1.00 51.03 181 MET A CA 1
ATOM 1299 C C . MET A 1 181 ? -18.897 17.469 40.637 1.00 51.03 181 MET A C 1
ATOM 1301 O O . MET A 1 181 ? -19.404 16.441 41.102 1.00 51.03 181 MET A O 1
ATOM 1305 N N . PRO A 1 182 ? -18.245 18.345 41.428 1.00 60.16 182 PRO A N 1
ATOM 1306 C CA . PRO A 1 182 ? -18.406 18.266 42.869 1.00 60.16 182 PRO A CA 1
ATOM 1307 C C . PRO A 1 182 ? -19.908 18.367 43.141 1.00 60.16 182 PRO A C 1
ATOM 1309 O O . PRO A 1 182 ? -20.538 19.285 42.633 1.00 60.16 182 PRO A O 1
ATOM 1312 N N . GLN A 1 183 ? -20.452 17.363 43.841 1.00 60.22 183 GLN A N 1
ATOM 1313 C CA . GLN A 1 183 ? -21.815 17.252 44.382 1.00 60.22 183 GLN A CA 1
ATOM 1314 C C . GLN A 1 183 ? -22.856 18.132 43.657 1.00 60.22 183 GLN A C 1
ATOM 1316 O O . GLN A 1 183 ? -22.896 19.343 43.862 1.00 60.22 183 GLN A O 1
ATOM 1321 N N . THR A 1 184 ? -23.763 17.539 42.873 1.00 70.19 184 THR A N 1
ATOM 1322 C CA . THR A 1 184 ? -24.855 18.259 42.173 1.00 70.19 184 THR A CA 1
ATOM 1323 C C . THR A 1 184 ? -25.620 19.242 43.070 1.00 70.19 184 THR A C 1
ATOM 1325 O O . THR A 1 184 ? -26.111 20.259 42.589 1.00 70.19 184 THR A O 1
ATOM 1328 N N . THR A 1 185 ? -25.659 18.985 44.379 1.00 71.81 185 THR A N 1
ATOM 1329 C CA . THR A 1 185 ? -26.213 19.865 45.414 1.00 71.81 185 THR A CA 1
ATOM 1330 C C . THR A 1 185 ? -25.452 21.186 45.591 1.00 71.81 185 THR A C 1
ATOM 1332 O O . THR A 1 185 ? -26.088 22.226 45.742 1.00 71.81 185 THR A O 1
ATOM 1335 N N . ALA A 1 186 ? -24.117 21.185 45.541 1.00 78.00 186 ALA A N 1
ATOM 1336 C CA . ALA A 1 186 ? -23.301 22.395 45.649 1.00 78.00 186 ALA A CA 1
ATOM 1337 C C . ALA A 1 186 ? -23.449 23.287 44.407 1.00 78.00 186 ALA A C 1
ATOM 1339 O O . ALA A 1 186 ? -23.589 24.503 44.533 1.00 78.00 186 ALA A O 1
ATOM 1340 N N . LEU A 1 187 ? -23.499 22.681 43.216 1.00 79.56 187 LEU A N 1
ATOM 1341 C CA . LEU A 1 187 ? -23.751 23.410 41.972 1.00 79.56 187 LEU A CA 1
ATOM 1342 C C . LEU A 1 187 ? -25.179 23.974 41.926 1.00 79.56 187 LEU A C 1
ATOM 1344 O O . LEU A 1 187 ? -25.357 25.144 41.599 1.00 79.56 187 LEU A O 1
ATOM 1348 N N . ALA A 1 188 ? -26.188 23.176 42.297 1.00 80.94 188 ALA A N 1
ATOM 1349 C CA . ALA A 1 188 ? -27.578 23.630 42.352 1.00 80.94 188 ALA A CA 1
ATOM 1350 C C . ALA A 1 188 ? -27.746 24.822 43.305 1.00 80.94 188 ALA A C 1
ATOM 1352 O O . ALA A 1 188 ? -28.434 25.781 42.969 1.00 80.94 188 ALA A O 1
ATOM 1353 N N . ARG A 1 189 ? -27.064 24.796 44.458 1.00 83.69 189 ARG A N 1
ATOM 1354 C CA . ARG A 1 189 ? -27.059 25.915 45.403 1.00 83.69 189 ARG A CA 1
ATOM 1355 C C . ARG A 1 189 ? -26.423 27.175 44.810 1.00 83.69 189 ARG A C 1
ATOM 1357 O O . ARG A 1 189 ? -27.020 28.237 44.919 1.00 83.69 189 ARG A O 1
ATOM 1364 N N . GLY A 1 190 ? -25.278 27.055 44.136 1.00 85.38 190 GLY A N 1
ATOM 1365 C CA . GLY A 1 190 ? -24.618 28.197 43.491 1.00 85.38 190 GLY A CA 1
ATOM 1366 C C . GLY A 1 190 ? -25.445 28.832 42.365 1.00 85.38 190 GLY A C 1
ATOM 1367 O O . GLY A 1 190 ? -25.460 30.051 42.228 1.00 85.38 190 GLY A O 1
ATOM 1368 N N . VAL A 1 191 ? -26.184 28.027 41.591 1.00 87.00 191 VAL A N 1
ATOM 1369 C CA . VAL A 1 191 ? -27.113 28.538 40.565 1.00 87.00 191 VAL A CA 1
ATOM 1370 C C . VAL A 1 191 ? -28.313 29.239 41.205 1.00 87.00 191 VAL A C 1
ATOM 1372 O O . VAL A 1 191 ? -28.709 30.306 40.747 1.00 87.00 191 VAL A O 1
ATOM 1375 N N . PHE A 1 192 ? -28.864 28.679 42.284 1.00 91.06 192 PHE A N 1
ATOM 1376 C CA . PHE A 1 192 ? -30.002 29.275 42.988 1.00 91.06 192 PHE A CA 1
ATOM 1377 C C . PHE A 1 192 ? -29.633 30.612 43.651 1.00 91.06 192 PHE A C 1
ATOM 1379 O O . PHE A 1 192 ? -30.400 31.569 43.601 1.00 91.06 192 PHE A O 1
ATOM 1386 N N . GLU A 1 193 ? -28.436 30.697 44.237 1.00 92.75 193 GLU A N 1
ATOM 1387 C CA . GLU A 1 193 ? -27.910 31.936 44.822 1.00 92.75 193 GLU A CA 1
ATOM 1388 C C . GLU A 1 193 ? -27.649 33.007 43.744 1.00 92.75 193 GLU A C 1
ATOM 1390 O O . GLU A 1 193 ? -27.954 34.177 43.964 1.00 92.75 193 GLU A O 1
ATOM 1395 N N . ALA A 1 194 ? -27.181 32.622 42.551 1.00 90.56 194 ALA A N 1
ATOM 1396 C CA . ALA A 1 194 ? -27.018 33.551 41.430 1.00 90.56 194 ALA A CA 1
ATOM 1397 C C . ALA A 1 194 ? -28.358 34.095 40.896 1.00 90.56 194 ALA A C 1
ATOM 1399 O O . ALA A 1 194 ? -28.440 35.270 40.540 1.00 90.56 194 ALA A O 1
ATOM 1400 N N . ASP A 1 195 ? -29.409 33.269 40.870 1.00 91.31 195 ASP A N 1
ATOM 1401 C CA . ASP A 1 195 ? -30.742 33.685 40.416 1.00 91.31 195 ASP A CA 1
ATOM 1402 C C . ASP A 1 195 ? -31.408 34.652 41.411 1.00 91.31 195 ASP A C 1
ATOM 1404 O O . ASP A 1 195 ? -32.000 35.663 41.020 1.00 91.31 195 ASP A O 1
ATOM 1408 N N . LEU A 1 196 ? -31.198 34.408 42.711 1.00 93.00 196 LEU A N 1
ATOM 1409 C CA . LEU A 1 196 ? -31.607 35.315 43.784 1.00 93.00 196 LEU A CA 1
ATOM 1410 C C . LEU A 1 196 ? -30.919 36.685 43.690 1.00 93.00 196 LEU A C 1
ATOM 1412 O O . LEU A 1 196 ? -31.573 37.697 43.918 1.00 93.00 196 LEU A O 1
ATOM 1416 N N . CYS A 1 197 ? -29.637 36.751 43.318 1.00 88.44 197 CYS A N 1
ATOM 1417 C CA . CYS A 1 197 ? -28.926 38.026 43.147 1.00 88.44 197 CYS A CA 1
ATOM 1418 C C . CYS A 1 197 ? -29.346 38.820 41.901 1.00 88.44 197 CYS A C 1
ATOM 1420 O O . CYS A 1 197 ? -29.050 40.008 41.816 1.00 88.44 197 CYS A O 1
ATOM 1422 N N . MET A 1 198 ? -29.993 38.183 40.924 1.00 89.19 198 MET A N 1
ATOM 1423 C CA . MET A 1 198 ? -30.464 38.853 39.709 1.00 89.19 198 MET A CA 1
ATOM 1424 C C . MET A 1 198 ? -31.871 39.453 39.871 1.00 89.19 198 MET A C 1
ATOM 1426 O O . MET A 1 198 ? -32.208 40.396 39.159 1.00 89.19 198 MET A O 1
ATOM 1430 N N . HIS A 1 199 ? -32.680 38.922 40.793 1.00 81.25 199 HIS A N 1
ATOM 1431 C CA . HIS A 1 199 ? -34.077 39.331 41.007 1.00 81.25 199 HIS A CA 1
ATOM 1432 C C . HIS A 1 199 ? -34.325 40.039 42.353 1.00 81.25 199 HIS A C 1
ATOM 1434 O O . HIS A 1 199 ? -35.465 40.419 42.630 1.00 81.25 199 HIS A O 1
ATOM 1440 N N . GLY A 1 200 ? -33.289 40.181 43.185 1.00 62.16 200 GLY A N 1
ATOM 1441 C CA . GLY A 1 200 ? -33.324 40.839 44.497 1.00 62.16 200 GLY A CA 1
ATOM 1442 C C . GLY A 1 200 ? -32.779 42.259 44.500 1.00 62.16 200 GLY A C 1
ATOM 1443 O O . GLY A 1 200 ? -31.939 42.582 43.631 1.00 62.16 200 GLY A O 1
#

Secondary structure (DSSP, 8-state):
-HHHHHHHHHHHHHHHHHTTTTTTTTTSTT-SHHHHHHHHT-TT-HHHHHHHHHH-GGGT-TTS---TTS-SSHHHHHHHHHHHHHHHHHHHHHHHHHHHHHHHHHHHS-TT-TTT--THHHHHHHHHHHHHPBPTTS-BHHHHHHHHIIIIIIHHHHHHHHHHHHHHHHTT--SS-------HHHHHHHHHHHHHHHH-

pLDDT: mean 76.76, std 12.14, range [44.56, 93.0]

Radius of gyration: 29.05 Å; chains: 1; bounding box: 75×54×67 Å